Protein AF-A0A820KH87-F1 (afdb_monomer)

Radius of gyration: 26.32 Å; Cα contacts (8 Å, |Δi|>4): 202; chains: 1; bounding box: 51×31×98 Å

pLDDT: mean 81.0, std 11.89, range [36.41, 95.94]

Secondary structure (DSSP, 8-state):
--------------TT---HHHHHHHHGGG---GGGGGS--PPPPPPHHHHHTTS--PBPPPTT------GGG-SSPEEEEE--HHHHHH---TTEEEESSSTT-SEEE-SS---BHHHHHHHH--EES--TTTHHHHSHHHHHHHHHHTS--B-TTT--BS-TTS-----TTTSHHHHHHHHHHHHHTT---

Foldseek 3Di:
DDDPPPPPPDPLDDPPDPDPLLSCLVCVVVDVDCVLQPDALWDDQDDPVVVVPPDQAADDADPPQDDQDDLVPDPAAAEEEEPDVVCVVPVPDPSHDYDPDPPLHQEYEYPDDDRYVNCCRRPPSHHYPDDPPPCCCVPPVSVLSVLQVVFPTQDPLLSFTPSPPDTDDDDCVPSSSSVVNSVVVCVVSVNDD

Structure (mmCIF, N/CA/C/O backbone):
data_AF-A0A820KH87-F1
#
_entry.id   AF-A0A820KH87-F1
#
loop_
_atom_site.group_PDB
_atom_site.id
_atom_site.type_symbol
_atom_site.label_atom_id
_atom_site.label_alt_id
_atom_site.label_comp_id
_atom_site.label_asym_id
_atom_site.label_entity_id
_atom_site.label_seq_id
_atom_site.pdbx_PDB_ins_code
_atom_site.Cartn_x
_atom_site.Cartn_y
_atom_site.Cartn_z
_atom_site.occupancy
_atom_site.B_iso_or_equiv
_atom_site.auth_seq_id
_atom_site.auth_comp_id
_atom_site.auth_asym_id
_atom_site.auth_atom_id
_atom_site.pdbx_PDB_model_num
ATOM 1 N N . MET A 1 1 ? 5.118 -6.918 -64.931 1.00 37.19 1 MET A N 1
ATOM 2 C CA . MET A 1 1 ? 5.594 -7.278 -63.578 1.00 37.19 1 MET A CA 1
ATOM 3 C C . MET A 1 1 ? 5.283 -6.103 -62.668 1.00 37.19 1 MET A C 1
ATOM 5 O O . MET A 1 1 ? 5.987 -5.107 -62.734 1.00 37.19 1 MET A O 1
ATOM 9 N N . ASN A 1 2 ? 4.179 -6.165 -61.920 1.00 36.41 2 ASN A N 1
ATOM 10 C CA . ASN A 1 2 ? 3.780 -5.083 -61.018 1.00 36.41 2 ASN A CA 1
ATOM 11 C C . ASN A 1 2 ? 4.446 -5.303 -59.660 1.00 36.41 2 ASN A C 1
ATOM 13 O O . ASN A 1 2 ? 4.165 -6.294 -58.989 1.00 36.41 2 ASN A O 1
ATOM 17 N N . ALA A 1 3 ? 5.341 -4.392 -59.284 1.00 43.19 3 ALA A N 1
ATOM 18 C CA . ALA A 1 3 ? 5.931 -4.354 -57.957 1.00 43.19 3 ALA A CA 1
ATOM 19 C C . ALA A 1 3 ? 4.844 -3.973 -56.942 1.00 43.19 3 ALA A C 1
ATOM 21 O O . ALA A 1 3 ? 4.266 -2.887 -57.002 1.00 43.19 3 ALA A O 1
ATOM 22 N N . ILE A 1 4 ? 4.541 -4.889 -56.026 1.00 46.28 4 ILE A N 1
ATOM 23 C CA . ILE A 1 4 ? 3.649 -4.637 -54.897 1.00 46.28 4 ILE A CA 1
ATOM 24 C C . ILE A 1 4 ? 4.429 -3.762 -53.913 1.00 46.28 4 ILE A C 1
ATOM 26 O O . ILE A 1 4 ? 5.298 -4.244 -53.190 1.00 46.28 4 ILE A O 1
ATOM 30 N N . HIS A 1 5 ? 4.141 -2.461 -53.896 1.00 49.09 5 HIS A N 1
ATOM 31 C CA . HIS A 1 5 ? 4.595 -1.571 -52.832 1.00 49.09 5 HIS A CA 1
ATOM 32 C C . HIS A 1 5 ? 3.831 -1.907 -51.549 1.00 49.09 5 HIS A C 1
ATOM 34 O O . HIS A 1 5 ? 2.736 -1.399 -51.308 1.00 49.09 5 HIS A O 1
ATOM 40 N N . ILE A 1 6 ? 4.409 -2.767 -50.713 1.00 52.62 6 ILE A N 1
ATOM 41 C CA . ILE A 1 6 ? 3.954 -2.947 -49.335 1.00 52.62 6 ILE A CA 1
ATOM 42 C C . ILE A 1 6 ? 4.345 -1.672 -48.579 1.00 52.62 6 ILE A C 1
ATOM 44 O O . ILE A 1 6 ? 5.479 -1.522 -48.129 1.00 52.62 6 ILE A O 1
ATOM 48 N N . LYS A 1 7 ? 3.423 -0.710 -48.472 1.00 46.72 7 LYS A N 1
ATOM 49 C CA . LYS A 1 7 ? 3.548 0.367 -47.484 1.00 46.72 7 LYS A CA 1
ATOM 50 C C . LYS A 1 7 ? 3.361 -0.264 -46.107 1.00 46.72 7 LYS A C 1
ATOM 52 O O . LYS A 1 7 ? 2.238 -0.573 -45.720 1.00 46.72 7 LYS A O 1
ATOM 57 N N . LEU A 1 8 ? 4.459 -0.466 -45.386 1.00 54.06 8 LEU A N 1
ATOM 58 C CA . LEU A 1 8 ? 4.436 -0.758 -43.956 1.00 54.06 8 LEU A CA 1
ATOM 59 C C . LEU A 1 8 ? 3.848 0.469 -43.246 1.00 54.06 8 LEU A C 1
ATOM 61 O O . LEU A 1 8 ? 4.521 1.477 -43.053 1.00 54.06 8 LEU A O 1
ATOM 65 N N . VAL A 1 9 ? 2.553 0.417 -42.938 1.00 49.75 9 VAL A N 1
ATOM 66 C CA . VAL A 1 9 ? 1.890 1.413 -42.093 1.00 49.75 9 VAL A CA 1
ATOM 67 C C . VAL A 1 9 ? 2.111 0.978 -40.652 1.00 49.75 9 VAL A C 1
ATOM 69 O O . VAL A 1 9 ? 1.308 0.245 -40.083 1.00 49.75 9 VAL A O 1
ATOM 72 N N . THR A 1 10 ? 3.222 1.394 -40.055 1.00 57.38 10 THR A N 1
ATOM 73 C CA . THR A 1 10 ? 3.377 1.332 -38.602 1.00 57.38 10 THR A CA 1
ATOM 74 C C . THR A 1 10 ? 2.673 2.547 -38.011 1.00 57.38 10 THR A C 1
ATOM 76 O O . THR A 1 10 ? 3.084 3.691 -38.205 1.00 57.38 10 THR A O 1
ATOM 79 N N . VAL A 1 11 ? 1.554 2.311 -37.320 1.00 59.22 11 VAL A N 1
ATOM 80 C CA . VAL A 1 11 ? 0.858 3.350 -36.554 1.00 59.22 11 VAL A CA 1
ATOM 81 C C . VAL A 1 11 ? 1.723 3.671 -35.339 1.00 59.22 11 VAL A C 1
ATOM 83 O O . VAL A 1 11 ? 1.579 3.087 -34.272 1.00 59.22 11 VAL A O 1
ATOM 86 N N . ASN A 1 12 ? 2.666 4.589 -35.529 1.00 68.31 12 ASN A N 1
ATOM 87 C CA . ASN A 1 12 ? 3.569 5.063 -34.491 1.00 68.31 12 ASN A CA 1
ATOM 88 C C . ASN A 1 12 ? 2.876 6.149 -33.644 1.00 68.31 12 ASN A C 1
ATOM 90 O O . ASN A 1 12 ? 3.275 7.314 -33.633 1.00 68.31 12 ASN A O 1
ATOM 94 N N . TYR A 1 13 ? 1.748 5.787 -33.026 1.00 72.62 13 TYR A N 1
ATOM 95 C CA . TYR A 1 13 ? 0.910 6.704 -32.258 1.00 72.62 13 TYR A CA 1
ATOM 96 C C . TYR A 1 13 ? 0.963 6.372 -30.770 1.00 72.62 13 TYR A C 1
ATOM 98 O O . TYR A 1 13 ? 0.585 5.283 -30.346 1.00 72.62 13 TYR A O 1
ATOM 106 N N . VAL A 1 14 ? 1.363 7.357 -29.970 1.00 78.31 14 VAL A N 1
ATOM 107 C CA . VAL A 1 14 ? 1.314 7.300 -28.508 1.00 78.31 14 VAL A CA 1
ATOM 108 C C . VAL A 1 14 ? 0.421 8.432 -28.031 1.00 78.31 14 VAL A C 1
ATOM 110 O O . VAL A 1 14 ? 0.696 9.607 -28.276 1.00 78.31 14 VAL A O 1
ATOM 113 N N . CYS A 1 15 ? -0.669 8.097 -27.345 1.00 73.31 15 CYS A N 1
ATOM 114 C CA . CYS A 1 15 ? -1.584 9.110 -26.845 1.00 73.31 15 CYS A CA 1
ATOM 115 C C . CYS A 1 15 ? -0.969 9.885 -25.662 1.00 73.31 15 CYS A C 1
ATOM 117 O O . CYS A 1 15 ? -0.310 9.317 -24.787 1.00 73.31 15 CYS A O 1
ATOM 119 N N . ARG A 1 16 ? -1.220 11.203 -25.629 1.00 72.44 16 ARG A N 1
ATOM 120 C CA . ARG A 1 16 ? -1.032 12.082 -24.455 1.00 72.44 16 ARG A CA 1
ATOM 121 C C . ARG A 1 16 ? 0.351 12.007 -23.782 1.00 72.44 16 ARG A C 1
ATOM 123 O O . ARG A 1 16 ? 0.441 12.111 -22.566 1.00 72.44 16 ARG A O 1
ATOM 130 N N . THR A 1 17 ? 1.421 11.826 -24.554 1.00 78.94 17 THR A N 1
ATOM 131 C CA . THR A 1 17 ? 2.799 11.800 -24.034 1.00 78.94 17 THR A CA 1
ATOM 132 C C . THR A 1 17 ? 3.594 12.927 -24.690 1.00 78.94 17 THR A C 1
ATOM 134 O O . THR A 1 17 ? 3.703 12.951 -25.912 1.00 78.94 17 THR A O 1
ATOM 137 N N . GLN A 1 18 ? 4.076 13.882 -23.889 1.00 77.81 18 GLN A N 1
ATOM 138 C CA . GLN A 1 18 ? 4.899 15.005 -24.366 1.00 77.81 18 GLN A CA 1
ATOM 139 C C . GLN A 1 18 ? 6.395 14.689 -2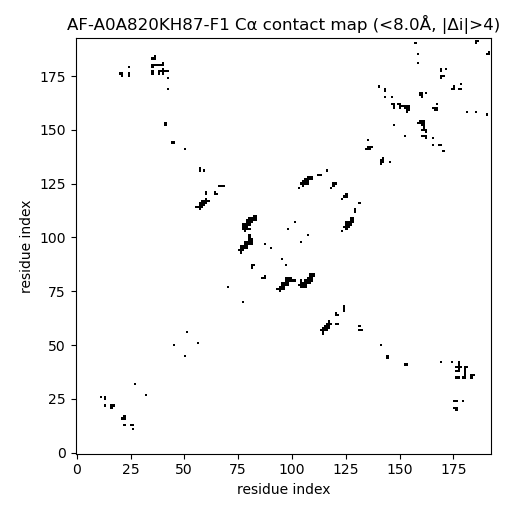4.304 1.00 77.81 18 GLN A C 1
ATOM 141 O O . GLN A 1 18 ? 7.146 15.146 -25.157 1.00 77.81 18 GLN A O 1
ATOM 146 N N . ASP A 1 19 ? 6.808 13.897 -23.313 1.00 85.44 19 ASP A N 1
ATOM 147 C CA . ASP A 1 19 ? 8.191 13.465 -23.150 1.00 85.44 19 ASP A CA 1
ATOM 148 C C . ASP A 1 19 ? 8.568 12.460 -24.246 1.00 85.44 19 ASP A C 1
ATOM 150 O O . ASP A 1 19 ? 7.935 11.408 -24.404 1.00 85.44 19 ASP A O 1
ATOM 154 N N . GLU A 1 20 ? 9.591 12.805 -25.021 1.00 85.31 20 GLU A N 1
ATOM 155 C CA . GLU A 1 20 ? 10.069 11.991 -26.127 1.00 85.31 20 GLU A CA 1
ATOM 156 C C . GLU A 1 20 ? 10.663 10.665 -25.652 1.00 85.31 20 GLU A C 1
ATOM 158 O O . GLU A 1 20 ? 10.408 9.640 -26.285 1.00 85.31 20 GLU A O 1
ATOM 163 N N . LEU A 1 21 ? 11.359 10.648 -24.511 1.00 86.56 21 LEU A N 1
ATOM 164 C CA . LEU A 1 21 ? 11.952 9.428 -23.978 1.00 86.56 21 LEU A CA 1
ATOM 165 C C . LEU A 1 21 ? 10.857 8.432 -23.596 1.00 86.56 21 LEU A C 1
ATOM 167 O O . LEU A 1 21 ? 10.873 7.290 -24.042 1.00 86.56 21 LEU A O 1
ATOM 171 N N . ILE A 1 22 ? 9.842 8.884 -22.855 1.00 86.38 22 ILE A N 1
ATOM 172 C CA . ILE A 1 22 ? 8.693 8.048 -22.469 1.00 86.38 22 ILE A CA 1
ATOM 173 C C . ILE A 1 22 ? 7.916 7.581 -23.705 1.00 86.38 22 ILE A C 1
ATOM 175 O O . ILE A 1 22 ? 7.410 6.455 -23.742 1.00 86.38 22 ILE A O 1
ATOM 179 N N . ARG A 1 23 ? 7.799 8.435 -24.729 1.00 86.81 23 ARG A N 1
ATOM 180 C CA . ARG A 1 23 ? 7.169 8.068 -26.000 1.00 86.81 23 ARG A CA 1
ATOM 181 C C . ARG A 1 23 ? 7.934 6.924 -26.662 1.00 86.81 23 ARG A C 1
ATOM 183 O O . ARG A 1 23 ? 7.302 5.925 -26.998 1.00 86.81 23 ARG A O 1
ATOM 190 N N . CYS A 1 24 ? 9.253 7.049 -26.809 1.00 86.94 24 CYS A N 1
ATOM 191 C CA . CYS A 1 24 ? 10.113 6.001 -27.359 1.00 86.94 24 CYS A CA 1
ATOM 192 C C . CYS A 1 24 ? 10.021 4.717 -26.527 1.00 86.94 24 CYS A C 1
ATOM 194 O O . CYS A 1 24 ? 9.819 3.645 -27.088 1.00 86.94 24 CYS A O 1
ATOM 196 N N . SER A 1 25 ? 10.028 4.824 -25.195 1.00 87.94 25 SER A N 1
ATOM 197 C CA . SER A 1 25 ? 9.888 3.676 -24.295 1.00 87.94 25 SER A CA 1
ATOM 198 C C . SER A 1 25 ? 8.609 2.877 -24.544 1.00 87.94 25 SER A C 1
ATOM 200 O O . SER A 1 25 ? 8.627 1.651 -24.586 1.00 87.94 25 SER A O 1
ATOM 202 N N . LYS A 1 26 ? 7.476 3.553 -24.763 1.00 87.19 26 LYS A N 1
ATOM 203 C CA . LYS A 1 26 ? 6.191 2.890 -25.059 1.00 87.19 26 LYS A CA 1
ATOM 204 C C . LYS A 1 26 ? 6.162 2.203 -26.425 1.00 87.19 26 LYS A C 1
ATOM 206 O O . LYS A 1 26 ? 5.297 1.365 -26.667 1.00 87.19 26 LYS A O 1
ATOM 211 N N . LEU A 1 27 ? 7.068 2.581 -27.319 1.00 87.62 27 LEU A N 1
ATOM 212 C CA . LEU A 1 27 ? 7.153 2.080 -28.686 1.00 87.62 27 LEU A CA 1
ATOM 213 C C . LEU A 1 27 ? 8.256 1.042 -28.871 1.00 87.62 27 LEU A C 1
ATOM 215 O O . LEU A 1 27 ? 8.363 0.504 -29.968 1.00 87.62 27 LEU A O 1
ATOM 219 N N . VAL A 1 28 ? 9.017 0.719 -27.819 1.00 85.75 28 VAL A N 1
ATOM 220 C CA . VAL A 1 28 ? 10.193 -0.160 -27.896 1.00 85.75 28 VAL A CA 1
ATOM 221 C C . VAL A 1 28 ? 9.893 -1.516 -28.545 1.00 85.75 28 VAL A C 1
ATOM 223 O O . VAL A 1 28 ? 10.704 -2.038 -29.295 1.00 85.75 28 VAL A O 1
ATOM 226 N N . SER A 1 29 ? 8.687 -2.067 -28.370 1.00 79.38 29 SER A N 1
ATOM 227 C CA . SER A 1 29 ? 8.296 -3.336 -29.008 1.00 79.38 29 SER A CA 1
ATOM 228 C C . SER A 1 29 ? 8.198 -3.264 -30.538 1.00 79.38 29 SER A C 1
ATOM 230 O O . SER A 1 29 ? 8.158 -4.295 -31.202 1.00 79.38 29 SER A O 1
ATOM 232 N N . TRP A 1 30 ? 8.123 -2.057 -31.099 1.00 79.31 30 TRP A N 1
ATOM 233 C CA . TRP A 1 30 ? 7.954 -1.787 -32.528 1.00 79.31 30 TRP A CA 1
ATOM 234 C C . TRP A 1 30 ? 9.194 -1.154 -33.164 1.00 79.31 30 TRP A C 1
ATOM 236 O O . TRP A 1 30 ? 9.230 -0.982 -34.383 1.00 79.31 30 TRP A O 1
ATOM 246 N N . THR A 1 31 ? 10.194 -0.790 -32.360 1.00 72.12 31 THR A N 1
ATOM 247 C CA . THR A 1 31 ? 11.412 -0.111 -32.805 1.00 72.12 31 THR A CA 1
ATOM 248 C C . THR A 1 31 ? 12.626 -0.758 -32.158 1.00 72.12 31 THR A C 1
ATOM 250 O O . THR A 1 31 ? 12.728 -0.791 -30.937 1.00 72.12 31 THR A O 1
ATOM 253 N N . VAL A 1 32 ? 13.566 -1.235 -32.972 1.00 65.44 32 VAL A N 1
ATOM 254 C CA . VAL A 1 32 ? 14.877 -1.670 -32.481 1.00 65.44 32 VAL A CA 1
ATOM 255 C C . VAL A 1 32 ? 15.680 -0.398 -32.228 1.00 65.44 32 VAL A C 1
ATOM 257 O O . VAL A 1 32 ? 16.147 0.221 -33.183 1.00 65.44 32 VAL A O 1
ATOM 260 N N . ASP A 1 33 ? 15.721 0.055 -30.978 1.00 66.94 33 ASP A N 1
ATOM 261 C CA . ASP A 1 33 ? 16.390 1.300 -30.606 1.00 66.94 33 ASP A CA 1
ATOM 262 C C . ASP A 1 33 ? 17.431 1.041 -29.511 1.00 66.94 33 ASP A C 1
ATOM 264 O O . ASP A 1 33 ? 17.090 0.666 -28.385 1.00 66.94 33 ASP A O 1
ATOM 268 N N . ASP A 1 34 ? 18.702 1.268 -29.850 1.00 76.94 34 ASP A N 1
ATOM 269 C CA . ASP A 1 34 ? 19.847 1.178 -28.933 1.00 76.94 34 ASP A CA 1
ATOM 270 C C . ASP A 1 34 ? 19.849 2.335 -27.911 1.00 76.94 34 ASP A C 1
ATOM 272 O O . ASP A 1 34 ? 20.680 2.376 -27.002 1.00 76.94 34 ASP A O 1
ATOM 276 N N . LEU A 1 35 ? 18.905 3.282 -28.025 1.00 80.44 35 LEU A N 1
ATOM 277 C CA . LEU A 1 35 ? 18.723 4.416 -27.114 1.00 80.44 35 LEU A CA 1
ATOM 278 C C . LEU A 1 35 ? 18.776 4.014 -25.632 1.00 80.44 35 LEU A C 1
ATOM 280 O O . LEU A 1 35 ? 19.352 4.734 -24.814 1.00 80.44 35 LEU A O 1
ATOM 284 N N . PHE A 1 36 ? 18.195 2.864 -25.284 1.00 83.94 36 PHE A N 1
ATOM 285 C CA . PHE A 1 36 ? 18.062 2.412 -23.897 1.00 83.94 36 PHE A CA 1
ATOM 286 C C . PHE A 1 36 ? 19.343 1.814 -23.313 1.00 83.94 36 PHE A C 1
ATOM 288 O O . PHE A 1 36 ? 19.455 1.721 -22.094 1.00 83.94 36 PHE A O 1
ATOM 295 N N . ASP A 1 37 ? 20.334 1.475 -24.139 1.00 82.19 37 ASP A N 1
ATOM 296 C CA . ASP A 1 37 ? 21.582 0.858 -23.677 1.00 82.19 37 ASP A CA 1
ATOM 297 C C . ASP A 1 37 ? 22.432 1.799 -22.819 1.00 82.19 37 ASP A C 1
ATOM 299 O O . ASP A 1 37 ? 23.182 1.355 -21.955 1.00 82.19 37 ASP A O 1
ATOM 303 N N . ASN A 1 38 ? 22.302 3.110 -23.033 1.00 82.19 38 ASN A N 1
ATOM 304 C CA . ASN A 1 38 ? 23.070 4.124 -22.308 1.00 82.19 38 ASN A CA 1
ATOM 305 C C . ASN A 1 38 ? 22.312 4.716 -21.110 1.00 82.19 38 ASN A C 1
ATOM 307 O O . ASN A 1 38 ? 22.849 5.567 -20.398 1.00 82.19 38 ASN A O 1
ATOM 311 N N . ILE A 1 39 ? 21.062 4.304 -20.885 1.00 84.88 39 ILE A N 1
ATOM 312 C CA . ILE A 1 39 ? 20.241 4.822 -19.790 1.00 84.88 39 ILE A CA 1
ATOM 313 C C . ILE A 1 39 ? 20.605 4.092 -18.504 1.00 84.88 39 ILE A C 1
ATOM 315 O O . ILE A 1 39 ? 20.615 2.862 -18.447 1.00 84.88 39 ILE A O 1
ATOM 319 N N . VAL A 1 40 ? 20.862 4.856 -17.446 1.00 84.94 40 VAL A N 1
ATOM 320 C CA . VAL A 1 40 ? 21.106 4.309 -16.112 1.00 84.94 40 VAL A CA 1
ATOM 321 C C . VAL A 1 40 ? 19.817 3.664 -15.601 1.00 84.94 40 VAL A C 1
ATOM 323 O O . VAL A 1 40 ? 18.842 4.352 -15.337 1.00 84.94 40 VAL A O 1
ATOM 326 N N . TYR A 1 41 ? 19.820 2.343 -15.426 1.00 84.12 41 TYR A N 1
ATOM 327 C CA . TYR A 1 41 ? 18.674 1.589 -14.899 1.00 84.12 41 TYR A CA 1
ATOM 328 C C . TYR A 1 41 ? 18.581 1.592 -13.362 1.00 84.12 41 TYR A C 1
ATOM 330 O O . TYR A 1 41 ? 17.769 0.876 -12.770 1.00 84.12 41 TYR A O 1
ATOM 338 N N . GLN A 1 42 ? 19.442 2.361 -12.690 1.00 82.44 42 GLN A N 1
ATOM 339 C CA . GLN A 1 42 ? 19.403 2.497 -11.241 1.00 82.44 42 GLN A CA 1
ATOM 340 C C . GLN A 1 42 ? 18.173 3.303 -10.828 1.00 82.44 42 GLN A C 1
ATOM 342 O O . GLN A 1 42 ? 17.931 4.407 -11.304 1.00 82.44 42 GLN A O 1
ATOM 347 N N . GLN A 1 43 ? 17.419 2.745 -9.893 1.00 80.81 43 GLN A N 1
ATOM 348 C CA . GLN A 1 43 ? 16.181 3.335 -9.413 1.00 80.81 43 GLN A CA 1
ATOM 349 C C . GLN A 1 43 ? 16.491 4.488 -8.456 1.00 80.81 43 GLN A C 1
ATOM 351 O O . GLN A 1 43 ? 17.170 4.294 -7.446 1.00 80.81 43 GLN A O 1
ATOM 356 N N . ALA A 1 44 ? 16.009 5.685 -8.787 1.00 77.69 44 ALA A N 1
ATOM 357 C CA . ALA A 1 44 ? 16.202 6.881 -7.977 1.00 77.69 44 ALA A CA 1
ATOM 358 C C . ALA A 1 44 ? 15.166 6.981 -6.845 1.00 77.69 44 ALA A C 1
ATOM 360 O O . ALA A 1 44 ? 14.052 6.459 -6.937 1.00 77.69 44 ALA A O 1
ATOM 361 N N . GLU A 1 45 ? 15.520 7.687 -5.768 1.00 81.38 45 GLU A N 1
ATOM 362 C CA . GLU A 1 45 ? 14.561 7.988 -4.707 1.00 81.38 45 GLU A CA 1
ATOM 363 C C . GLU A 1 45 ? 13.497 8.979 -5.201 1.00 81.38 45 GLU A C 1
ATOM 365 O O . GLU A 1 45 ? 13.801 10.015 -5.795 1.00 81.38 45 GLU A O 1
ATOM 370 N N . SER A 1 46 ? 12.229 8.651 -4.954 1.00 82.81 46 SER A N 1
ATOM 371 C CA . SER A 1 46 ? 11.097 9.488 -5.347 1.00 82.81 46 SER A CA 1
ATOM 372 C C . SER A 1 46 ? 11.001 10.754 -4.485 1.00 82.81 46 SER A C 1
ATOM 374 O O . SER A 1 46 ? 11.343 10.756 -3.303 1.00 82.81 46 SER A O 1
ATOM 376 N N . SER A 1 47 ? 10.485 11.842 -5.063 1.00 84.81 47 SER A N 1
ATOM 377 C CA . SER A 1 47 ? 10.309 13.116 -4.354 1.00 84.81 47 SER A CA 1
ATOM 378 C C . SER A 1 47 ? 9.229 13.040 -3.266 1.00 84.81 47 SER A C 1
ATOM 380 O O . SER A 1 47 ? 8.328 12.208 -3.320 1.00 84.81 47 SER A O 1
ATOM 382 N N . GLN A 1 48 ? 9.232 13.966 -2.302 1.00 83.00 48 GLN A N 1
ATOM 383 C CA . GLN A 1 48 ? 8.166 14.045 -1.286 1.00 83.00 48 GLN A CA 1
ATOM 384 C C . GLN A 1 48 ? 6.766 14.217 -1.901 1.00 83.00 48 GLN A C 1
ATOM 386 O O . GLN A 1 48 ? 5.788 13.657 -1.409 1.00 83.00 48 GLN A O 1
ATOM 391 N N . GLN A 1 49 ? 6.667 14.945 -3.017 1.00 83.81 49 GLN A N 1
ATOM 392 C CA . GLN A 1 49 ? 5.407 15.117 -3.744 1.00 83.81 49 GLN A CA 1
ATOM 393 C C . GLN A 1 49 ? 4.862 13.787 -4.263 1.00 83.81 49 GLN A C 1
ATOM 395 O O . GLN A 1 49 ? 3.648 13.589 -4.238 1.00 83.81 49 GLN A O 1
ATOM 400 N N . TYR A 1 50 ? 5.735 12.862 -4.670 1.00 84.50 50 TYR A N 1
ATOM 401 C CA . TYR A 1 50 ? 5.327 11.526 -5.089 1.00 84.50 50 TYR A CA 1
ATOM 402 C C . TYR A 1 50 ? 4.534 10.818 -3.993 1.00 84.50 50 TYR A C 1
ATOM 404 O O . TYR A 1 50 ? 3.493 10.241 -4.288 1.00 84.50 50 TYR A O 1
ATOM 412 N N . PHE A 1 51 ? 4.979 10.904 -2.734 1.00 81.50 51 PHE A N 1
ATOM 413 C CA . PHE A 1 51 ? 4.314 10.269 -1.591 1.00 81.50 51 PHE A CA 1
ATOM 414 C C . PHE A 1 51 ? 2.971 10.927 -1.247 1.00 81.50 51 PHE A C 1
ATOM 416 O O . PHE A 1 51 ? 2.033 10.234 -0.859 1.00 81.50 51 PHE A O 1
ATOM 423 N N . ASN A 1 52 ? 2.835 12.232 -1.482 1.00 79.81 52 ASN A N 1
ATOM 424 C CA . ASN A 1 52 ? 1.619 12.983 -1.157 1.00 79.81 52 ASN A CA 1
ATOM 425 C C . ASN A 1 52 ? 0.561 12.949 -2.274 1.00 79.81 52 ASN A C 1
ATOM 427 O O . ASN A 1 52 ? -0.627 13.143 -2.020 1.00 79.81 52 ASN A O 1
ATOM 431 N N . THR A 1 53 ? 0.967 12.716 -3.522 1.00 79.25 53 THR A N 1
ATOM 432 C CA . THR A 1 53 ? 0.058 12.797 -4.672 1.00 79.25 53 THR A CA 1
ATOM 433 C C . THR A 1 53 ? -0.851 11.572 -4.738 1.00 79.25 53 THR A C 1
ATOM 435 O O . THR A 1 53 ? -0.382 10.437 -4.763 1.00 79.25 53 THR A O 1
ATOM 438 N N . GLY A 1 54 ? -2.166 11.802 -4.792 1.00 72.56 54 GLY A N 1
ATOM 439 C CA . GLY A 1 54 ? -3.163 10.736 -4.928 1.00 72.56 54 GLY A CA 1
ATOM 440 C C . GLY A 1 54 ? -3.413 9.923 -3.655 1.00 72.56 54 GLY A C 1
ATOM 441 O O . GLY A 1 54 ? -4.052 8.876 -3.734 1.00 72.56 54 GLY A O 1
ATOM 442 N N . ARG A 1 55 ? -2.929 10.383 -2.492 1.00 79.31 55 ARG A N 1
ATOM 443 C CA . ARG A 1 55 ? -3.111 9.704 -1.200 1.00 79.31 55 ARG A CA 1
ATOM 444 C C . ARG A 1 55 ? -3.823 10.609 -0.202 1.00 79.31 55 ARG A C 1
ATOM 446 O O . ARG A 1 55 ? -3.726 11.833 -0.277 1.00 79.31 55 ARG A O 1
ATOM 453 N N . ALA A 1 56 ? -4.572 9.997 0.712 1.00 73.31 56 ALA A N 1
ATOM 454 C CA . ALA A 1 56 ? -5.194 10.727 1.806 1.00 73.31 56 ALA A CA 1
ATOM 455 C C . ALA A 1 56 ? -4.102 11.231 2.758 1.00 73.31 56 ALA A C 1
ATOM 457 O O . ALA A 1 56 ? -3.215 10.475 3.146 1.00 73.31 56 ALA A O 1
ATOM 458 N N . SER A 1 57 ? -4.156 12.517 3.106 1.00 78.38 57 SER A N 1
ATOM 459 C CA . SER A 1 57 ? -3.282 13.068 4.138 1.00 78.38 57 SER A CA 1
ATOM 460 C C . SER A 1 57 ? -3.814 12.638 5.496 1.00 78.38 57 SER A C 1
ATOM 462 O O . SER A 1 57 ? -4.902 13.057 5.896 1.00 78.38 57 SER A O 1
ATOM 464 N N . GLU A 1 58 ? -3.035 11.829 6.200 1.00 83.69 58 GLU A N 1
ATOM 465 C CA . GLU A 1 58 ? -3.330 11.437 7.572 1.00 83.69 58 GLU A CA 1
ATOM 466 C C . GLU A 1 58 ? -2.822 12.502 8.551 1.00 83.69 58 GLU A C 1
ATOM 468 O O . GLU A 1 58 ? -1.747 13.081 8.365 1.00 83.69 58 GLU A O 1
ATOM 473 N N . LYS A 1 59 ? -3.605 12.778 9.594 1.00 85.56 59 LYS A N 1
ATOM 474 C CA . LYS A 1 59 ? -3.212 13.639 10.712 1.00 85.56 59 LYS A CA 1
ATOM 475 C C . LYS A 1 59 ? -2.879 12.772 11.913 1.00 85.56 59 LYS A C 1
ATOM 477 O O . LYS A 1 59 ? -3.726 12.006 12.371 1.00 85.56 59 LYS A O 1
ATOM 482 N N . LEU A 1 60 ? -1.656 12.909 12.413 1.00 85.12 60 LEU A N 1
ATOM 483 C CA . LEU A 1 60 ? -1.187 12.185 13.588 1.00 85.12 60 LEU A CA 1
ATOM 484 C C . LEU A 1 60 ? -1.475 12.971 14.874 1.00 85.12 60 LEU A C 1
ATOM 486 O O . LEU A 1 60 ? -1.412 14.204 14.860 1.00 85.12 60 LEU A O 1
ATOM 490 N N . PRO A 1 61 ? -1.755 12.285 15.992 1.00 82.00 61 PRO A N 1
ATOM 491 C CA . PRO A 1 61 ? -1.831 12.932 17.295 1.00 82.00 61 PRO A CA 1
ATOM 492 C C . PRO A 1 61 ? -0.469 13.473 17.743 1.00 82.00 61 PRO A C 1
ATOM 494 O O . PRO A 1 61 ? 0.586 12.979 17.331 1.00 82.00 61 PRO A O 1
ATOM 497 N N . SER A 1 62 ? -0.490 14.496 18.601 1.00 78.19 62 SER A N 1
ATOM 498 C CA . SER A 1 62 ? 0.735 15.020 19.209 1.00 78.19 62 SER A CA 1
ATOM 499 C C . SER A 1 62 ? 1.366 13.981 20.149 1.00 78.19 62 SER A C 1
ATOM 501 O O . SER A 1 62 ? 0.671 13.176 20.769 1.00 78.19 62 SER A O 1
ATOM 503 N N . SER A 1 63 ? 2.700 13.975 20.260 1.00 67.88 63 SER A N 1
ATOM 504 C CA . SER A 1 63 ? 3.415 12.927 21.006 1.00 67.88 63 SER A CA 1
ATOM 505 C C . SER A 1 63 ? 3.173 12.952 22.524 1.00 67.88 63 SER A C 1
ATOM 507 O O . SER A 1 63 ? 3.602 12.038 23.226 1.00 67.88 63 SER A O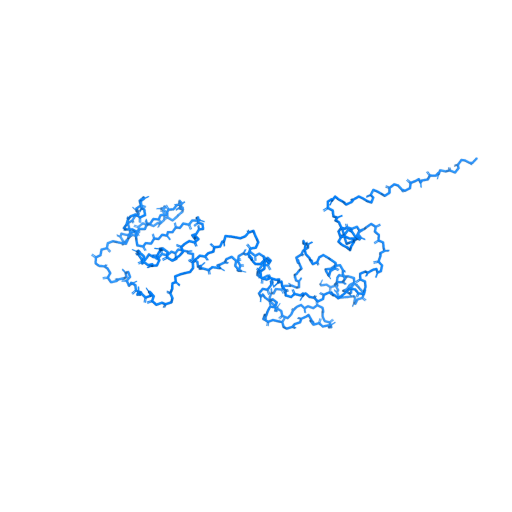 1
ATOM 509 N N . GLU A 1 64 ? 2.521 13.994 23.034 1.00 65.50 64 GLU A N 1
ATOM 510 C CA . GLU A 1 64 ? 2.347 14.259 24.463 1.00 65.50 64 GLU A CA 1
ATOM 511 C C . GLU A 1 64 ? 1.021 13.706 25.018 1.00 65.50 64 GLU A C 1
ATOM 513 O O . GLU A 1 64 ? 0.837 13.661 26.231 1.00 65.50 64 GLU A O 1
ATOM 518 N N . THR A 1 65 ? 0.103 13.242 24.160 1.00 61.66 65 THR A N 1
ATOM 519 C CA . THR A 1 65 ? -1.280 12.898 24.555 1.00 61.66 65 THR A CA 1
ATOM 520 C C . THR A 1 65 ? -1.518 11.405 24.831 1.00 61.66 65 THR A C 1
ATOM 522 O O . THR A 1 65 ? -2.647 10.980 25.072 1.00 61.66 65 THR A O 1
ATOM 525 N N . TYR A 1 66 ? -0.479 10.568 24.832 1.00 63.19 66 TYR A N 1
ATOM 526 C CA . TYR A 1 66 ? -0.655 9.123 24.996 1.00 63.19 66 TYR A CA 1
ATOM 527 C C . TYR A 1 66 ? -0.890 8.716 26.461 1.00 63.19 66 TYR A C 1
ATOM 529 O O . TYR A 1 66 ? 0.047 8.364 27.176 1.00 63.19 66 TYR A O 1
ATOM 537 N N . SER A 1 67 ? -2.149 8.668 26.905 1.00 65.94 67 SER A N 1
ATOM 538 C CA . SER A 1 67 ? -2.531 7.818 28.042 1.00 65.94 67 SER A CA 1
ATOM 539 C C . SER A 1 67 ? -3.140 6.520 27.518 1.00 65.94 67 SER A C 1
ATOM 541 O O . SER A 1 67 ? -4.255 6.519 27.000 1.00 65.94 67 SER A O 1
ATOM 543 N N . MET A 1 68 ? -2.412 5.407 27.630 1.00 66.81 68 MET A N 1
ATOM 544 C CA . MET A 1 68 ? -2.950 4.103 27.235 1.00 66.81 68 MET A CA 1
ATOM 545 C C . MET A 1 68 ? -4.027 3.647 28.223 1.00 66.81 68 MET A C 1
ATOM 547 O O . MET A 1 68 ? -3.739 3.383 29.391 1.00 66.81 68 MET A O 1
ATOM 551 N N . VAL A 1 69 ? -5.264 3.532 27.739 1.00 76.00 69 VAL A N 1
ATOM 552 C CA . VAL A 1 69 ? -6.372 2.934 28.489 1.00 76.00 69 VAL A CA 1
ATOM 553 C C . VAL A 1 69 ? -6.272 1.417 28.386 1.00 76.00 69 VAL A C 1
ATOM 555 O O . VAL A 1 69 ? -6.241 0.854 27.297 1.00 76.00 69 VAL A O 1
ATOM 558 N N . ASP A 1 70 ? -6.245 0.736 29.527 1.00 79.81 70 ASP A N 1
ATOM 559 C CA . ASP A 1 70 ? -6.288 -0.723 29.576 1.00 79.81 70 ASP A CA 1
ATOM 560 C C . ASP A 1 70 ? -7.745 -1.204 29.601 1.00 79.81 70 ASP A C 1
ATOM 562 O O . ASP A 1 70 ? -8.380 -1.249 30.659 1.00 79.81 70 ASP A O 1
ATOM 566 N N . LEU A 1 71 ? -8.277 -1.572 28.429 1.00 79.69 71 LEU A N 1
ATOM 567 C CA . LEU A 1 71 ? -9.655 -2.060 28.300 1.00 79.69 71 LEU A CA 1
ATOM 568 C C . LEU A 1 71 ? -9.924 -3.328 29.124 1.00 79.69 71 LEU A C 1
ATOM 570 O O . LEU A 1 71 ? -11.069 -3.594 29.477 1.00 79.69 71 LEU A O 1
ATOM 574 N N . THR A 1 72 ? -8.893 -4.109 29.468 1.00 77.00 72 THR A N 1
ATOM 575 C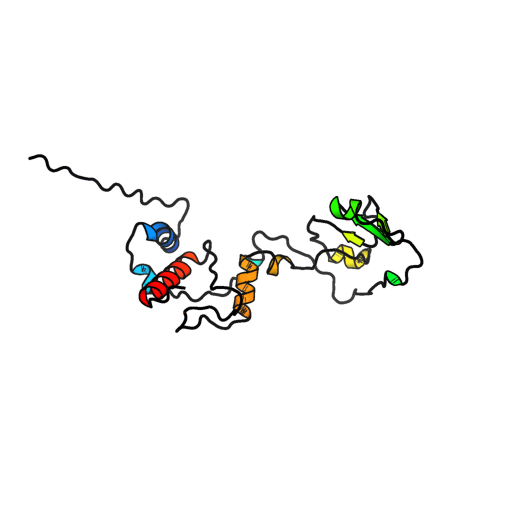 CA . THR A 1 72 ? -9.067 -5.367 30.215 1.00 77.00 72 THR A CA 1
ATOM 576 C C . THR A 1 72 ? -9.429 -5.147 31.682 1.00 77.00 72 THR A C 1
ATOM 578 O O . THR A 1 72 ? -9.965 -6.046 32.327 1.00 77.00 72 THR A O 1
ATOM 581 N N . LYS A 1 73 ? -9.171 -3.943 32.206 1.00 80.31 73 LYS A N 1
ATOM 582 C CA . LYS A 1 73 ? -9.492 -3.545 33.584 1.00 80.31 73 LYS A CA 1
ATOM 583 C C . LYS A 1 73 ? -10.863 -2.891 33.716 1.00 80.31 73 LYS A C 1
ATOM 585 O O . LYS A 1 73 ? -11.249 -2.496 34.816 1.00 80.31 73 LYS A O 1
ATOM 590 N N . LEU A 1 74 ? -11.597 -2.745 32.615 1.00 78.12 74 LEU A N 1
ATOM 591 C CA . LEU A 1 74 ? -12.936 -2.181 32.646 1.00 78.12 74 LEU A CA 1
ATOM 592 C C . LEU A 1 74 ? -13.911 -3.204 33.239 1.00 78.12 74 LEU A C 1
ATOM 594 O O . LEU A 1 74 ? -14.119 -4.282 32.692 1.00 78.12 74 LEU A O 1
ATOM 598 N N . ASN A 1 75 ? -14.579 -2.835 34.333 1.00 81.06 75 ASN A N 1
ATOM 599 C CA . ASN A 1 75 ? -15.670 -3.618 34.929 1.00 81.06 75 ASN A CA 1
ATOM 600 C C . ASN A 1 75 ? -16.995 -3.462 34.148 1.00 81.06 75 ASN A C 1
ATOM 602 O O . ASN A 1 75 ? -18.072 -3.437 34.742 1.00 81.06 75 ASN A O 1
ATOM 606 N N . ARG A 1 76 ? -16.927 -3.297 32.822 1.00 87.38 76 ARG A N 1
ATOM 607 C CA . ARG A 1 76 ? -18.082 -3.128 31.929 1.00 87.38 76 ARG A CA 1
ATOM 608 C C . ARG A 1 76 ? -17.849 -3.826 30.592 1.00 87.38 76 ARG A C 1
ATOM 610 O O . ARG A 1 76 ? -16.725 -4.204 30.276 1.00 87.38 76 ARG A O 1
ATOM 617 N N . THR A 1 77 ? -18.915 -3.977 29.811 1.00 90.62 77 THR A N 1
ATOM 618 C CA . THR A 1 77 ? -18.821 -4.423 28.418 1.00 90.62 77 THR A CA 1
ATOM 619 C C . THR A 1 77 ? -18.047 -3.409 27.576 1.00 90.62 77 THR A C 1
ATOM 6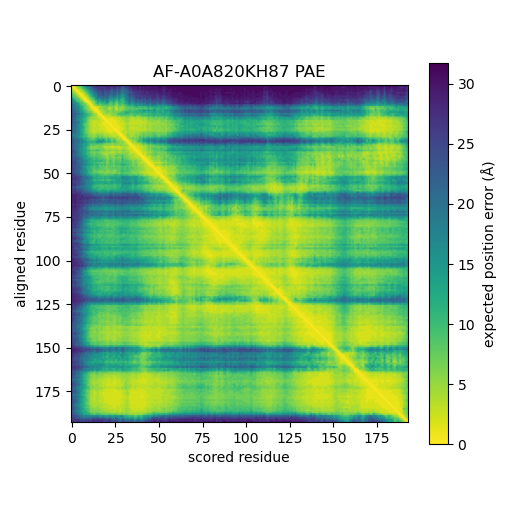21 O O . THR A 1 77 ? -18.107 -2.197 27.812 1.00 90.62 77 THR A O 1
ATOM 624 N N . ILE A 1 78 ? -17.292 -3.930 26.611 1.00 91.75 78 ILE A N 1
ATOM 625 C CA . ILE A 1 78 ? -16.516 -3.146 25.653 1.00 91.75 78 ILE A CA 1
ATOM 626 C C . ILE A 1 78 ? -17.414 -2.852 24.455 1.00 91.75 78 ILE A C 1
ATOM 628 O O . ILE A 1 78 ? -17.883 -3.775 23.783 1.00 91.75 78 ILE A O 1
ATOM 632 N N . ASN A 1 79 ? -17.643 -1.574 24.184 1.00 92.38 79 ASN A N 1
ATOM 633 C CA . ASN A 1 79 ? -18.474 -1.128 23.078 1.00 92.38 79 ASN A CA 1
ATOM 634 C C . ASN A 1 79 ? -17.675 -1.174 21.775 1.00 92.38 79 ASN A C 1
ATOM 636 O O . ASN A 1 79 ? -16.614 -0.556 21.664 1.00 92.38 79 ASN A O 1
ATOM 640 N N . VAL A 1 80 ? -18.197 -1.885 20.777 1.00 94.12 80 VAL A N 1
ATOM 641 C CA . VAL A 1 80 ? -17.548 -2.081 19.479 1.00 94.12 80 VAL A CA 1
ATOM 642 C C . VAL A 1 80 ? -18.449 -1.577 18.362 1.00 94.12 80 VAL A C 1
ATOM 644 O O . VAL A 1 80 ? -19.560 -2.070 18.174 1.00 94.12 80 VAL A O 1
ATOM 647 N N . PHE A 1 81 ? -17.956 -0.619 17.585 1.00 94.19 81 PHE A N 1
ATOM 648 C CA . PHE A 1 81 ? -18.593 -0.185 16.346 1.00 94.19 81 PHE A CA 1
ATOM 649 C C . PHE A 1 81 ? -17.969 -0.936 15.173 1.00 94.19 81 PHE A C 1
ATOM 651 O O . PHE A 1 81 ? -16.744 -0.977 15.047 1.00 94.19 81 PHE A O 1
ATOM 658 N N . THR A 1 82 ? -18.793 -1.492 14.279 1.00 94.88 82 THR A N 1
ATOM 659 C CA . THR A 1 82 ? -18.282 -2.088 13.040 1.00 94.88 82 THR A CA 1
ATOM 660 C C . THR A 1 82 ? -19.212 -1.963 11.837 1.00 94.88 82 THR A C 1
ATOM 662 O O . THR A 1 82 ? -20.424 -2.165 11.938 1.00 94.88 82 THR A O 1
ATOM 665 N N . ASP A 1 83 ? -18.620 -1.674 10.674 1.00 94.00 83 ASP A N 1
ATOM 666 C CA . ASP A 1 83 ? -19.258 -1.695 9.347 1.00 94.00 83 ASP A CA 1
ATOM 667 C C . ASP A 1 83 ? -18.936 -2.976 8.546 1.00 94.00 83 ASP A C 1
ATOM 669 O O . ASP A 1 83 ? -19.190 -3.070 7.337 1.00 94.00 83 ASP A O 1
ATOM 673 N N . VAL A 1 84 ? -18.334 -3.966 9.211 1.00 94.81 84 VAL A N 1
ATOM 674 C CA . VAL A 1 84 ? -17.929 -5.239 8.621 1.00 94.81 84 VAL A CA 1
ATOM 675 C C . VAL A 1 84 ? -18.881 -6.326 9.094 1.00 94.81 84 VAL A C 1
ATOM 677 O O . VAL A 1 84 ? -18.852 -6.722 10.257 1.00 94.81 84 VAL A O 1
ATOM 680 N N . GLU A 1 85 ? -19.702 -6.835 8.175 1.00 93.75 85 GLU A N 1
ATOM 681 C CA . GLU A 1 85 ? -20.683 -7.901 8.440 1.00 93.75 85 GLU A CA 1
ATOM 682 C C . GLU A 1 85 ? -20.028 -9.121 9.095 1.00 93.75 85 GLU A C 1
ATOM 684 O O . GLU A 1 85 ? -20.483 -9.586 10.130 1.00 93.75 85 GLU A O 1
ATOM 689 N N . LEU A 1 86 ? -18.864 -9.546 8.591 1.00 95.06 86 LEU A N 1
ATOM 690 C CA . LEU A 1 86 ? -18.136 -10.680 9.158 1.00 95.06 86 LEU A CA 1
ATOM 691 C C . LEU A 1 86 ? -17.780 -10.484 10.642 1.00 95.06 86 LEU A C 1
ATOM 693 O O . LEU A 1 86 ? -17.846 -11.433 11.416 1.00 95.06 86 LEU A O 1
ATOM 697 N N . VAL A 1 87 ? -17.405 -9.271 11.056 1.00 93.88 87 VAL A N 1
ATOM 698 C CA . VAL A 1 87 ? -17.096 -8.995 12.468 1.00 93.88 87 VAL A CA 1
ATOM 699 C C . VAL A 1 87 ? -18.377 -8.972 13.288 1.00 93.88 87 VAL A C 1
ATOM 701 O O . VAL A 1 87 ? -18.420 -9.560 14.364 1.00 93.88 87 VAL A O 1
ATOM 704 N N . ARG A 1 88 ? -19.433 -8.352 12.757 1.00 93.19 88 ARG A N 1
ATOM 705 C CA . ARG A 1 88 ? -20.755 -8.305 13.388 1.00 93.19 88 ARG A CA 1
ATOM 706 C C . ARG A 1 88 ? -21.321 -9.703 13.654 1.00 93.19 88 ARG A C 1
ATOM 708 O O . ARG A 1 88 ? -21.837 -9.937 14.740 1.00 93.19 88 ARG A O 1
ATOM 715 N N . ASP A 1 89 ? -21.168 -10.623 12.707 1.00 94.12 89 ASP A N 1
ATOM 716 C CA . ASP A 1 89 ? -21.737 -11.972 12.789 1.00 94.12 89 ASP A CA 1
ATOM 717 C C . ASP A 1 89 ? -20.937 -12.908 13.708 1.00 94.12 89 ASP A C 1
ATOM 719 O O . ASP A 1 89 ? -21.493 -13.849 14.274 1.00 94.12 89 ASP A O 1
ATOM 723 N N . ASN A 1 90 ? -19.632 -12.663 13.872 1.00 95.94 90 ASN A N 1
ATOM 724 C CA . ASN A 1 90 ? -18.735 -13.553 14.619 1.00 95.94 90 ASN A CA 1
ATOM 725 C C . ASN A 1 90 ? -18.344 -13.028 16.011 1.00 95.94 90 ASN A C 1
ATOM 727 O O . ASN A 1 90 ? -17.810 -13.789 16.823 1.00 95.94 90 ASN A O 1
ATOM 731 N N . LEU A 1 91 ? -18.617 -11.760 16.337 1.00 93.56 91 LEU A N 1
ATOM 732 C CA . LEU A 1 91 ? -18.333 -11.185 17.654 1.00 93.56 91 LEU A CA 1
ATOM 733 C C . LEU A 1 91 ? -19.452 -11.515 18.662 1.00 93.56 91 LEU A C 1
ATOM 735 O O . LEU A 1 91 ? -20.271 -10.671 19.009 1.00 93.56 91 LEU A O 1
ATOM 739 N N . ILE A 1 92 ? -19.481 -12.770 19.123 1.00 93.00 92 ILE A N 1
ATOM 740 C CA . ILE A 1 92 ? -20.562 -13.334 19.965 1.00 93.00 92 ILE A CA 1
ATOM 741 C C . ILE A 1 92 ? -20.208 -13.324 21.471 1.00 93.00 92 ILE A C 1
ATOM 743 O O . ILE A 1 92 ? -21.047 -13.585 22.335 1.00 93.00 92 ILE A O 1
ATOM 747 N N . ASP A 1 93 ? -18.953 -13.041 21.821 1.00 93.12 93 ASP A N 1
ATOM 748 C CA . ASP A 1 93 ? -18.494 -13.057 23.213 1.00 93.12 93 ASP A CA 1
ATOM 749 C C . ASP A 1 93 ? -19.163 -11.941 24.039 1.00 93.12 93 ASP A C 1
ATOM 751 O O . ASP A 1 93 ? -19.144 -10.770 23.666 1.00 93.12 93 ASP A O 1
ATOM 755 N N . LYS A 1 94 ? -19.713 -12.312 25.205 1.00 91.00 94 LYS A N 1
ATOM 756 C CA . LYS A 1 94 ? -20.475 -11.436 26.116 1.00 91.00 94 LYS A CA 1
ATOM 757 C C . LYS A 1 94 ? -19.693 -10.225 26.631 1.00 91.00 94 LYS A C 1
ATOM 759 O O . LYS A 1 94 ? -20.299 -9.306 27.173 1.00 91.00 94 LYS A O 1
ATOM 764 N N . ARG A 1 95 ? -18.361 -10.239 26.529 1.00 91.44 95 ARG A N 1
ATOM 765 C CA . ARG A 1 95 ? -17.502 -9.104 26.900 1.00 91.44 95 ARG A CA 1
ATOM 766 C C . ARG A 1 95 ? -17.653 -7.924 25.944 1.00 91.44 95 ARG A C 1
ATOM 768 O O . ARG A 1 95 ? -17.345 -6.801 26.337 1.00 91.44 95 ARG A O 1
ATOM 775 N N . PHE A 1 96 ? -18.125 -8.169 24.724 1.00 92.94 96 PHE A N 1
ATOM 776 C CA . PHE A 1 96 ? -18.292 -7.154 23.697 1.00 92.94 96 PHE A CA 1
ATOM 777 C C . PHE A 1 96 ? -19.765 -6.838 23.475 1.00 92.94 96 PHE A C 1
ATOM 779 O O . PHE A 1 96 ? -20.627 -7.715 23.487 1.00 92.94 96 PHE A O 1
ATOM 786 N N . GLN A 1 97 ? -20.039 -5.562 23.240 1.00 93.69 97 GLN A N 1
ATOM 787 C CA . GLN A 1 97 ? -21.353 -5.060 22.890 1.00 93.69 97 GLN A CA 1
ATOM 788 C C . GLN A 1 97 ? -21.253 -4.301 21.571 1.00 93.69 97 GLN A C 1
ATOM 790 O O . GLN A 1 97 ? -20.535 -3.309 21.467 1.00 93.69 97 GLN A O 1
ATOM 795 N N . LEU A 1 98 ? -21.976 -4.769 20.556 1.00 93.12 98 LEU A N 1
ATOM 796 C CA . LEU A 1 98 ? -22.036 -4.091 19.266 1.00 93.12 98 LEU A CA 1
ATOM 797 C C . LEU A 1 98 ? -22.898 -2.831 19.384 1.00 93.12 98 LEU A C 1
ATOM 799 O O . LEU A 1 98 ? -24.049 -2.899 19.819 1.00 93.12 98 LEU A O 1
ATOM 803 N N . VAL A 1 99 ? -22.339 -1.691 18.985 1.00 92.50 99 VAL A N 1
ATOM 804 C CA . VAL A 1 99 ? -23.016 -0.388 18.977 1.00 92.50 99 VAL A CA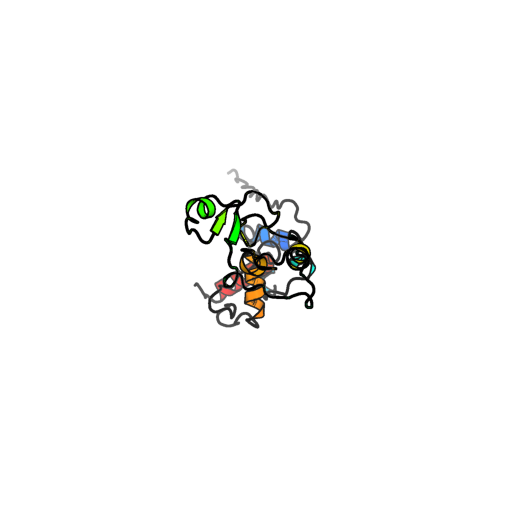 1
ATOM 805 C C . VAL A 1 99 ? -23.127 0.153 17.551 1.00 92.50 99 VAL A C 1
ATOM 807 O O . VAL A 1 99 ? -22.265 -0.087 16.705 1.00 92.50 99 VAL A O 1
ATOM 810 N N . GLU A 1 100 ? -24.211 0.876 17.267 1.00 87.38 100 GLU A N 1
ATOM 811 C CA . GLU A 1 100 ? -24.477 1.455 15.938 1.00 87.38 100 GLU A CA 1
ATOM 812 C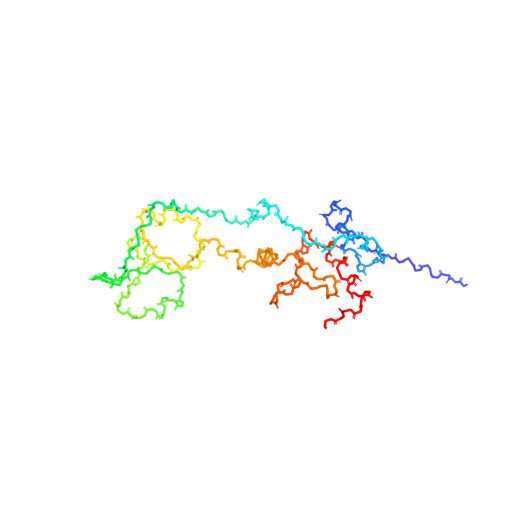 C . GLU A 1 100 ? -23.936 2.880 15.777 1.00 87.38 100 GLU A C 1
ATOM 814 O O . GLU A 1 100 ? -23.763 3.354 14.656 1.00 87.38 100 GLU A O 1
ATOM 819 N N . TYR A 1 101 ? -23.637 3.556 16.886 1.00 85.62 101 TYR A N 1
ATOM 820 C CA . TYR A 1 101 ? -23.174 4.939 16.907 1.00 85.62 101 TYR A CA 1
ATOM 821 C C . TYR A 1 101 ? -21.742 5.024 17.436 1.00 85.62 101 TYR A C 1
ATOM 823 O O . TYR A 1 101 ? -21.331 4.234 18.281 1.00 85.62 101 TYR A O 1
ATOM 831 N N . LEU A 1 102 ? -20.990 6.015 16.948 1.00 83.56 102 LEU A N 1
ATOM 832 C CA . LEU A 1 102 ? -19.615 6.289 17.388 1.00 83.56 102 LEU A CA 1
ATOM 833 C C . LEU A 1 102 ? -19.544 7.023 18.742 1.00 83.56 102 LEU A C 1
ATOM 835 O O . LEU A 1 102 ? -18.455 7.226 19.272 1.00 83.56 102 LEU A O 1
ATOM 839 N N . SER A 1 103 ? -20.684 7.436 19.303 1.00 80.69 103 SER A N 1
ATOM 840 C CA . SER A 1 103 ? -20.767 7.988 20.658 1.00 80.69 103 SER A CA 1
ATOM 841 C C . SER A 1 103 ? -20.506 6.882 21.686 1.00 80.69 103 SER A C 1
ATOM 843 O O . SER A 1 103 ? -21.206 5.871 21.668 1.00 80.69 103 SER A O 1
ATOM 845 N N . ASP A 1 104 ? -19.522 7.080 22.568 1.00 79.44 104 ASP A N 1
ATOM 846 C CA . ASP A 1 104 ? -19.125 6.153 23.645 1.00 79.44 104 ASP A CA 1
ATOM 847 C C . ASP A 1 104 ? -18.684 4.750 23.183 1.00 79.44 104 ASP A C 1
ATOM 849 O O . ASP A 1 104 ? -18.866 3.752 23.890 1.00 79.44 104 ASP A O 1
ATOM 853 N N . VAL A 1 105 ? -18.096 4.654 21.987 1.00 90.06 105 VAL A N 1
ATOM 854 C CA . VAL A 1 105 ? -17.447 3.420 21.528 1.00 90.06 105 VAL A CA 1
ATOM 855 C C . VAL A 1 105 ? -16.037 3.301 22.113 1.00 90.06 105 VAL A C 1
ATOM 857 O O . VAL A 1 105 ? -15.353 4.309 22.265 1.00 90.06 105 VAL A O 1
ATOM 860 N N . ASP A 1 106 ? -15.601 2.079 22.427 1.00 89.50 106 ASP A N 1
ATOM 861 C CA . ASP A 1 106 ? -14.237 1.776 22.881 1.00 89.50 106 ASP A CA 1
ATOM 862 C C . ASP A 1 106 ? -13.349 1.297 21.724 1.00 89.50 106 ASP A C 1
ATOM 864 O O . ASP A 1 106 ? -12.170 1.639 21.652 1.00 89.50 106 ASP A O 1
ATOM 868 N N . ILE A 1 107 ? -13.918 0.497 20.812 1.00 92.06 107 ILE A N 1
ATOM 869 C CA . ILE A 1 107 ? -13.230 -0.071 19.648 1.00 92.06 107 ILE A CA 1
ATOM 870 C C . ILE A 1 107 ? -13.991 0.269 18.364 1.00 92.06 107 ILE A C 1
ATOM 872 O O . ILE A 1 107 ? -15.155 -0.096 18.199 1.00 92.06 107 ILE A O 1
ATOM 876 N N . ILE A 1 108 ? -13.310 0.896 17.411 1.00 92.75 108 ILE A N 1
ATOM 877 C CA . ILE A 1 108 ? -13.799 1.113 16.050 1.00 92.75 108 ILE A CA 1
ATOM 878 C C . ILE A 1 108 ? -13.145 0.080 15.134 1.00 92.75 108 ILE A C 1
ATOM 880 O O . ILE A 1 108 ? -11.938 0.106 14.899 1.00 92.75 108 ILE A O 1
ATOM 884 N N . PHE A 1 109 ? -13.959 -0.810 14.571 1.00 94.50 109 PHE A N 1
ATOM 885 C CA . PHE A 1 109 ? -13.531 -1.769 13.562 1.00 94.50 109 PHE A CA 1
ATOM 886 C C . PHE A 1 109 ? -14.197 -1.457 12.222 1.00 94.50 109 PHE A C 1
ATOM 888 O O . PHE A 1 109 ? -15.332 -1.866 11.970 1.00 94.50 109 PHE A O 1
ATOM 895 N N . THR A 1 110 ? -13.501 -0.744 11.340 1.00 93.50 110 THR A N 1
ATOM 896 C CA . THR A 1 110 ? -14.058 -0.291 10.060 1.00 93.50 110 THR A CA 1
ATOM 897 C C . THR A 1 110 ? -13.145 -0.583 8.873 1.00 93.50 110 THR A C 1
ATOM 899 O O . THR A 1 110 ? -11.915 -0.588 8.980 1.00 93.50 110 THR A O 1
ATOM 902 N N . ARG A 1 111 ? -13.759 -0.812 7.707 1.00 91.25 111 ARG A N 1
ATOM 903 C CA . ARG A 1 111 ? -13.058 -0.823 6.410 1.00 91.25 111 ARG A CA 1
ATOM 904 C C . ARG A 1 111 ? -12.770 0.579 5.883 1.00 91.25 111 ARG A C 1
ATOM 906 O O . ARG A 1 111 ? -11.900 0.744 5.031 1.00 91.25 111 ARG A O 1
ATOM 913 N N . LYS A 1 112 ? -13.519 1.585 6.334 1.00 90.06 112 LYS A N 1
ATOM 914 C CA . LYS A 1 112 ? -13.344 2.968 5.899 1.00 90.06 112 LYS A CA 1
ATOM 915 C C . LYS A 1 112 ? -12.046 3.522 6.475 1.00 90.06 112 LYS A C 1
ATOM 917 O O . LYS A 1 112 ? -11.826 3.450 7.678 1.00 90.06 112 LYS A O 1
ATOM 922 N N . HIS A 1 113 ? -11.210 4.111 5.628 1.00 87.75 113 HIS A N 1
ATOM 923 C CA . HIS A 1 113 ? -9.956 4.710 6.073 1.00 87.75 113 HIS A CA 1
ATOM 924 C C . HIS A 1 113 ? -10.197 5.911 7.004 1.00 87.75 113 HIS A C 1
ATOM 926 O O . HIS A 1 113 ? -11.013 6.793 6.705 1.00 87.75 113 HIS A O 1
ATOM 932 N N . LEU A 1 114 ? -9.495 5.922 8.137 1.00 88.12 114 LEU A N 1
ATOM 933 C CA . LEU A 1 114 ? -9.547 6.966 9.153 1.00 88.12 114 LEU A CA 1
ATOM 934 C C . LEU A 1 114 ? -8.388 7.948 8.943 1.00 88.12 114 LEU A C 1
ATOM 936 O O . LEU A 1 114 ? -7.243 7.646 9.252 1.00 88.12 114 LEU A O 1
ATOM 940 N N . ASN A 1 115 ? -8.696 9.143 8.433 1.00 85.56 115 ASN A N 1
ATOM 941 C CA . ASN A 1 115 ? -7.671 10.148 8.115 1.00 85.56 115 ASN A CA 1
ATOM 942 C C . ASN A 1 115 ? -7.277 11.028 9.316 1.00 85.56 115 ASN A C 1
ATOM 944 O O . ASN A 1 115 ? -6.212 11.639 9.310 1.00 85.56 115 ASN A O 1
ATOM 948 N N . ASP A 1 116 ? -8.158 11.173 10.309 1.00 86.00 116 ASP A N 1
ATOM 949 C CA . ASP A 1 116 ? -7.990 12.124 11.414 1.00 86.00 116 ASP A CA 1
ATOM 950 C C . ASP A 1 116 ? -7.770 11.385 12.738 1.00 86.00 116 ASP A C 1
ATOM 952 O O . ASP A 1 116 ? -8.684 11.212 13.546 1.00 86.00 116 ASP A O 1
ATOM 956 N N . LEU A 1 117 ? -6.544 10.891 12.922 1.00 85.31 117 LEU A N 1
ATOM 957 C CA . LEU A 1 117 ? -6.156 10.124 14.107 1.00 85.31 117 LEU A CA 1
ATOM 958 C C . LEU A 1 117 ? -5.927 11.030 15.321 1.00 85.31 117 LEU A C 1
ATOM 960 O O . LEU A 1 117 ? -6.082 10.582 16.457 1.00 85.31 117 LEU A O 1
ATOM 964 N N . THR A 1 118 ? -5.620 12.309 15.087 1.00 83.12 118 THR A N 1
ATOM 965 C CA . THR A 1 118 ? -5.546 13.349 16.119 1.00 83.12 118 THR A CA 1
ATOM 966 C C . THR A 1 118 ? -6.854 13.422 16.903 1.00 83.12 118 THR A C 1
ATOM 968 O O . THR A 1 118 ? -6.856 13.232 18.117 1.00 83.12 118 THR A O 1
ATOM 971 N N . ASN A 1 119 ? -7.981 13.587 16.202 1.00 81.75 119 ASN A N 1
ATOM 972 C CA . ASN A 1 119 ? -9.293 13.685 16.841 1.00 81.75 119 ASN A CA 1
ATOM 973 C C . ASN A 1 119 ? -9.679 12.422 17.627 1.00 81.75 119 ASN A C 1
ATOM 975 O O . ASN A 1 119 ? -10.324 12.531 18.670 1.00 81.75 119 ASN A O 1
ATOM 979 N N . LEU A 1 120 ? -9.278 11.241 17.149 1.00 81.50 120 LEU A N 1
ATOM 980 C CA . LEU A 1 120 ? -9.549 9.967 17.822 1.00 81.50 120 LEU A CA 1
ATOM 981 C C . LEU A 1 120 ? -8.743 9.828 19.121 1.00 81.50 120 LEU A C 1
ATOM 983 O O . LEU A 1 120 ? -9.290 9.440 20.156 1.00 81.50 120 LEU A O 1
ATOM 987 N N . CYS A 1 121 ? -7.462 10.194 19.091 1.00 78.81 121 CYS A N 1
ATOM 988 C CA . CYS A 1 121 ? -6.584 10.100 20.253 1.00 78.81 121 CYS A CA 1
ATOM 989 C C . CYS A 1 121 ? -6.947 11.121 21.340 1.00 78.81 121 CYS A C 1
ATOM 991 O O . CYS A 1 121 ? -7.092 10.746 22.502 1.00 78.81 121 CYS A O 1
ATOM 993 N N . GLU A 1 122 ? -7.138 12.388 20.962 1.00 72.44 122 GLU A N 1
ATOM 994 C CA . GLU A 1 122 ? -7.292 13.496 21.913 1.00 72.44 122 GLU A CA 1
ATOM 995 C C . GLU A 1 122 ? -8.665 13.513 22.597 1.00 72.44 122 GLU A C 1
ATOM 997 O O . GLU A 1 122 ? -8.754 13.845 23.777 1.00 72.44 122 GLU A O 1
ATOM 1002 N N . ASN A 1 123 ? -9.732 13.126 21.888 1.00 65.50 123 ASN A N 1
ATOM 1003 C CA . ASN A 1 123 ? -11.098 13.276 22.403 1.00 65.50 123 ASN A CA 1
ATOM 1004 C C . ASN A 1 123 ? -11.712 11.983 22.947 1.00 65.50 123 ASN A C 1
ATOM 1006 O O . ASN A 1 123 ? -12.647 12.054 23.741 1.00 65.50 123 ASN A O 1
ATOM 1010 N N . THR A 1 124 ? -11.255 10.812 22.490 1.00 70.44 124 THR A N 1
ATOM 1011 C CA . THR A 1 124 ? -12.010 9.562 22.706 1.00 70.44 124 THR A CA 1
ATOM 1012 C C . THR A 1 124 ? -11.190 8.374 23.202 1.00 70.44 124 THR A C 1
ATOM 1014 O O . THR A 1 124 ? -11.773 7.457 23.769 1.00 70.44 124 THR A O 1
ATOM 1017 N N . GLN A 1 125 ? -9.859 8.382 23.035 1.00 75.81 125 GLN A N 1
ATOM 1018 C CA . GLN A 1 125 ? -8.960 7.288 23.455 1.00 75.81 125 GLN A CA 1
ATOM 1019 C C . GLN A 1 125 ? -9.397 5.900 22.952 1.00 75.81 125 GLN A C 1
ATOM 1021 O O . GLN A 1 125 ? -9.232 4.883 23.626 1.00 75.81 125 GLN A O 1
ATOM 1026 N N . GLN A 1 126 ? -9.963 5.875 21.746 1.00 85.38 126 GLN A N 1
ATOM 1027 C CA . GLN A 1 126 ? -10.521 4.686 21.113 1.00 85.38 126 GLN A CA 1
ATOM 1028 C C . GLN A 1 126 ? -9.448 3.812 20.472 1.00 85.38 126 GLN A C 1
ATOM 1030 O O . GLN A 1 126 ? -8.456 4.299 19.926 1.00 85.38 126 GLN A O 1
ATOM 1035 N N . PHE A 1 127 ? -9.693 2.506 20.471 1.00 88.94 127 PHE A N 1
ATOM 1036 C CA . PHE A 1 127 ? -8.900 1.543 19.720 1.00 88.94 127 PHE A CA 1
ATOM 1037 C C . PHE A 1 127 ? -9.433 1.431 18.298 1.00 88.94 127 PHE A C 1
ATOM 1039 O O . PHE A 1 127 ? -10.642 1.386 18.078 1.00 88.94 127 PHE A O 1
ATOM 1046 N N . ILE A 1 128 ? -8.529 1.347 17.328 1.00 91.38 128 ILE A N 1
ATOM 1047 C CA . ILE A 1 128 ? -8.872 1.244 15.909 1.00 91.38 128 ILE A CA 1
ATOM 1048 C C . ILE A 1 128 ? -8.166 0.051 15.270 1.00 91.38 128 ILE A C 1
ATOM 1050 O O . ILE A 1 128 ? -7.085 -0.347 15.699 1.00 91.38 128 ILE A O 1
ATOM 1054 N N . ASN A 1 129 ? -8.761 -0.509 14.220 1.00 93.62 129 ASN A N 1
ATOM 1055 C CA . ASN A 1 129 ? -8.187 -1.615 13.446 1.00 93.62 129 ASN A CA 1
ATOM 1056 C C . ASN A 1 129 ? -7.230 -1.159 12.324 1.00 93.62 129 ASN A C 1
ATOM 1058 O O . ASN A 1 129 ? -7.014 -1.915 11.380 1.00 93.62 129 ASN A O 1
ATOM 1062 N N . GLN A 1 130 ? -6.726 0.076 12.380 1.00 90.75 130 GLN A N 1
ATOM 1063 C CA . GLN A 1 130 ? -5.897 0.691 11.339 1.00 90.75 130 GLN A CA 1
ATOM 1064 C C . GLN A 1 130 ? -4.645 1.305 11.958 1.00 90.75 130 GLN A C 1
ATOM 1066 O O . GLN A 1 130 ? -4.702 1.866 13.053 1.00 90.75 130 GLN A O 1
ATOM 1071 N N . HIS A 1 131 ? -3.525 1.227 11.244 1.00 88.38 131 HIS A N 1
ATOM 1072 C CA . HIS A 1 131 ? -2.289 1.893 11.643 1.00 88.38 131 HIS A CA 1
ATOM 1073 C C . HIS A 1 131 ? -2.048 3.153 10.805 1.00 88.38 131 HIS A C 1
ATOM 1075 O O . HIS A 1 131 ? -2.330 3.144 9.603 1.00 88.38 131 HIS A O 1
ATOM 1081 N N . PRO A 1 132 ? -1.492 4.224 11.403 1.00 87.94 132 PRO A N 1
ATOM 1082 C CA . PRO A 1 132 ? -1.077 5.375 10.623 1.00 87.94 132 PRO A CA 1
ATOM 1083 C C . PRO A 1 132 ? -0.065 4.985 9.539 1.00 87.94 132 PRO A C 1
ATOM 1085 O O . PRO A 1 132 ? 0.878 4.239 9.811 1.00 87.94 132 PRO A O 1
ATOM 1088 N N . PHE A 1 133 ? -0.246 5.510 8.328 1.00 86.81 133 PHE A N 1
ATOM 1089 C CA . PHE A 1 133 ? 0.585 5.258 7.147 1.00 86.81 133 PHE A CA 1
ATOM 1090 C C . PHE A 1 133 ? 0.731 3.779 6.753 1.00 86.81 133 PHE A C 1
ATOM 1092 O O . PHE A 1 133 ? 1.717 3.389 6.125 1.00 86.81 133 PHE A O 1
ATOM 1099 N N . GLU A 1 134 ? -0.256 2.931 7.054 1.00 89.25 134 GLU A N 1
ATOM 1100 C CA . GLU A 1 134 ? -0.270 1.521 6.620 1.00 89.25 134 GLU A CA 1
ATOM 1101 C C . GLU A 1 134 ? -0.226 1.376 5.083 1.00 89.25 134 GLU A C 1
ATOM 1103 O O . GLU A 1 134 ? 0.243 0.384 4.522 1.00 89.25 134 GLU A O 1
ATOM 1108 N N . ASN A 1 135 ? -0.662 2.413 4.368 1.00 87.50 135 ASN A N 1
ATOM 1109 C CA . ASN A 1 135 ? -0.584 2.496 2.912 1.00 87.50 135 ASN A CA 1
ATOM 1110 C C . ASN A 1 135 ? 0.840 2.293 2.358 1.00 87.50 135 ASN A C 1
ATOM 1112 O O . ASN A 1 135 ? 0.994 1.825 1.231 1.00 87.50 135 ASN A O 1
ATOM 1116 N N . ILE A 1 136 ? 1.870 2.574 3.152 1.00 88.06 136 ILE A N 1
ATOM 1117 C CA . ILE A 1 136 ? 3.270 2.362 2.803 1.00 88.06 136 ILE A CA 1
ATOM 1118 C C . ILE A 1 136 ? 3.564 0.898 2.456 1.00 88.06 136 ILE A C 1
ATOM 1120 O O . ILE A 1 136 ? 4.348 0.637 1.546 1.00 88.06 136 ILE A O 1
ATOM 1124 N N . ILE A 1 137 ? 2.944 -0.046 3.165 1.00 88.44 137 ILE A N 1
ATOM 1125 C CA . ILE A 1 137 ? 3.148 -1.483 2.945 1.00 88.44 137 ILE A CA 1
ATOM 1126 C C . ILE A 1 137 ? 2.069 -2.093 2.045 1.00 88.44 137 ILE A C 1
ATOM 1128 O O . ILE A 1 137 ? 2.343 -3.044 1.316 1.00 88.44 137 ILE A O 1
ATOM 1132 N N . ASN A 1 138 ? 0.860 -1.525 2.052 1.00 88.44 138 ASN A N 1
ATOM 1133 C CA . ASN A 1 138 ? -0.280 -2.062 1.306 1.00 88.44 138 ASN A CA 1
ATOM 1134 C C . ASN A 1 138 ? -0.335 -1.585 -0.155 1.00 88.44 138 ASN A C 1
ATOM 1136 O O . ASN A 1 138 ? -0.964 -2.236 -0.993 1.00 88.44 138 ASN A O 1
ATOM 1140 N N . ILE A 1 139 ? 0.315 -0.466 -0.492 1.00 89.25 139 ILE A N 1
ATOM 1141 C CA . ILE A 1 139 ? 0.399 0.020 -1.872 1.00 89.25 139 ILE A CA 1
ATOM 1142 C C . ILE A 1 139 ? 1.721 -0.441 -2.496 1.00 89.25 139 ILE A C 1
ATOM 1144 O O . ILE A 1 139 ? 2.805 -0.161 -1.991 1.00 89.25 139 ILE A O 1
ATOM 1148 N N . LYS A 1 140 ? 1.622 -1.137 -3.635 1.00 90.31 140 LYS A N 1
ATOM 1149 C CA . LYS A 1 140 ? 2.747 -1.810 -4.308 1.00 90.31 140 LYS A CA 1
ATOM 1150 C C . LYS A 1 140 ? 3.933 -0.896 -4.614 1.00 90.31 140 LYS A C 1
ATOM 1152 O O . LYS A 1 140 ? 5.076 -1.315 -4.469 1.00 90.31 140 LYS A O 1
ATOM 1157 N N . ASP A 1 141 ? 3.666 0.322 -5.073 1.00 88.75 141 ASP A N 1
ATOM 1158 C CA . ASP A 1 141 ? 4.713 1.267 -5.458 1.00 88.75 141 ASP A CA 1
ATOM 1159 C C . ASP A 1 141 ? 5.474 1.801 -4.234 1.00 88.75 141 ASP A C 1
ATOM 1161 O O . ASP A 1 141 ? 6.702 1.857 -4.254 1.00 88.75 141 ASP A O 1
ATOM 1165 N N . LEU A 1 142 ? 4.766 2.118 -3.146 1.00 89.31 142 LEU A N 1
ATOM 1166 C CA . LEU A 1 142 ? 5.363 2.527 -1.877 1.00 89.31 142 LEU A CA 1
ATOM 1167 C C . LEU A 1 142 ? 6.158 1.394 -1.234 1.00 89.31 142 LEU A C 1
ATOM 1169 O O . LEU A 1 142 ? 7.288 1.624 -0.801 1.00 89.31 142 LEU A O 1
ATOM 1173 N N . LEU A 1 143 ? 5.607 0.177 -1.245 1.00 89.75 143 LEU A N 1
ATOM 1174 C CA . LEU A 1 143 ? 6.291 -1.006 -0.740 1.00 89.75 143 LEU A CA 1
ATOM 1175 C C . LEU A 1 143 ? 7.620 -1.198 -1.474 1.00 89.75 143 LEU A C 1
ATOM 1177 O O . LEU A 1 143 ? 8.662 -1.310 -0.833 1.00 89.75 143 LEU A O 1
ATOM 1181 N N . ALA A 1 144 ? 7.601 -1.150 -2.811 1.00 88.44 144 ALA A N 1
ATOM 1182 C CA . ALA A 1 144 ? 8.810 -1.252 -3.619 1.00 88.44 144 ALA A CA 1
ATOM 1183 C C . ALA A 1 144 ? 9.830 -0.159 -3.258 1.00 88.44 144 ALA A C 1
ATOM 1185 O O . ALA A 1 144 ? 11.000 -0.466 -3.041 1.00 88.44 144 ALA A O 1
ATOM 1186 N N . ILE A 1 145 ? 9.403 1.101 -3.109 1.00 87.62 145 ILE A N 1
ATOM 1187 C CA . ILE A 1 145 ? 10.296 2.199 -2.707 1.00 87.62 145 ILE A CA 1
ATOM 1188 C C . ILE A 1 145 ? 10.937 1.944 -1.335 1.00 87.62 145 ILE A C 1
ATOM 1190 O O . ILE A 1 145 ? 12.143 2.141 -1.185 1.00 87.62 145 ILE A O 1
ATOM 1194 N N . ILE A 1 146 ? 10.176 1.484 -0.340 1.00 87.31 146 ILE A N 1
ATOM 1195 C CA . ILE A 1 146 ? 10.723 1.217 0.998 1.00 87.31 146 ILE A CA 1
ATOM 1196 C C . ILE A 1 146 ? 11.660 0.013 1.004 1.00 87.31 146 ILE A C 1
ATOM 1198 O O . ILE A 1 146 ? 12.728 0.085 1.609 1.00 87.31 146 ILE A O 1
ATOM 1202 N N . CYS A 1 147 ? 11.318 -1.065 0.302 1.00 86.00 147 CYS A N 1
ATOM 1203 C CA . CYS A 1 147 ? 12.196 -2.225 0.171 1.00 86.00 147 CYS A CA 1
ATOM 1204 C C . CYS A 1 147 ? 13.533 -1.868 -0.488 1.00 86.00 147 CYS A C 1
ATOM 1206 O O . CYS A 1 147 ? 14.555 -2.460 -0.157 1.00 86.00 147 CYS A O 1
ATOM 1208 N N . ARG A 1 148 ? 13.553 -0.866 -1.375 1.00 83.00 148 ARG A N 1
ATOM 1209 C CA . ARG A 1 148 ? 14.794 -0.325 -1.948 1.00 83.00 148 ARG A CA 1
ATOM 1210 C C . ARG A 1 148 ? 15.623 0.444 -0.918 1.00 83.00 148 ARG A C 1
ATOM 1212 O O . ARG A 1 148 ? 16.840 0.343 -0.933 1.00 83.00 148 ARG A O 1
ATOM 1219 N N . ARG A 1 149 ? 15.008 1.156 0.032 1.00 81.94 149 ARG A N 1
ATOM 1220 C CA . ARG A 1 149 ? 15.754 1.901 1.071 1.00 81.94 149 ARG A CA 1
ATOM 1221 C C . ARG A 1 149 ? 16.578 1.005 1.993 1.00 81.94 149 ARG A C 1
ATOM 1223 O O . ARG A 1 149 ? 17.586 1.454 2.525 1.00 81.94 149 ARG A O 1
ATOM 1230 N N . THR A 1 150 ? 16.173 -0.247 2.186 1.00 76.25 150 THR A N 1
ATOM 1231 C CA . THR A 1 150 ? 16.923 -1.203 3.019 1.00 76.25 150 THR A CA 1
ATOM 1232 C C . THR A 1 150 ? 18.102 -1.843 2.281 1.00 76.25 150 THR A C 1
ATOM 1234 O O . THR A 1 150 ? 18.857 -2.603 2.880 1.00 76.25 150 THR A O 1
ATOM 1237 N N . SER A 1 151 ? 18.251 -1.565 0.983 1.00 67.31 151 SER A N 1
ATOM 1238 C CA . SER A 1 151 ? 19.067 -2.320 0.037 1.00 67.31 151 SER A CA 1
ATOM 1239 C C . SER A 1 151 ? 19.813 -1.360 -0.891 1.00 67.31 151 SER A C 1
ATOM 1241 O O . SER A 1 151 ? 19.251 -0.826 -1.838 1.00 67.31 151 SER A O 1
ATOM 1243 N N . SER A 1 152 ? 21.096 -1.123 -0.625 1.00 60.53 152 SER A N 1
ATOM 1244 C CA . SER A 1 152 ? 21.844 0.034 -1.144 1.00 60.53 152 SER A CA 1
ATOM 1245 C C . SER A 1 152 ? 22.102 0.071 -2.659 1.00 60.53 152 SER A C 1
ATOM 1247 O O . SER A 1 152 ? 22.75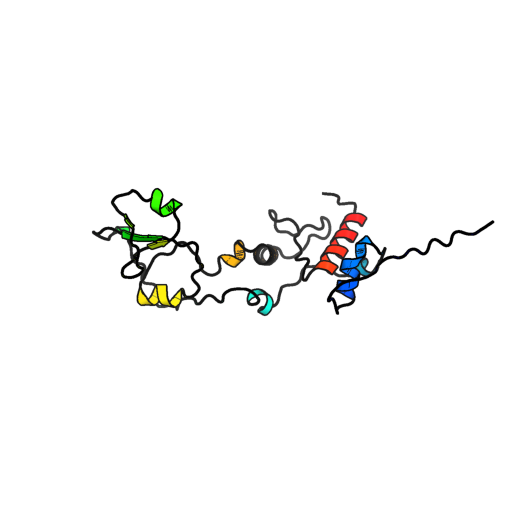2 1.005 -3.127 1.00 60.53 152 SER A O 1
ATOM 1249 N N . SER A 1 153 ? 21.717 -0.940 -3.44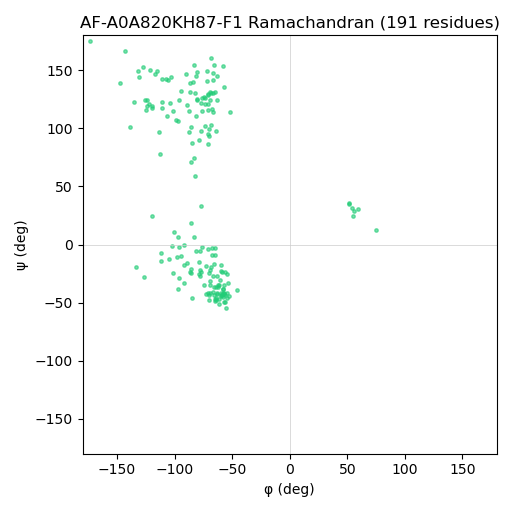3 1.00 65.56 153 SER A N 1
ATOM 1250 C CA . SER A 1 153 ? 21.948 -0.977 -4.899 1.00 65.56 153 SER A CA 1
ATOM 1251 C C . SER A 1 153 ? 21.266 -2.172 -5.581 1.00 65.56 153 SER A C 1
ATOM 1253 O O . SER A 1 153 ? 20.679 -3.042 -4.942 1.00 65.56 153 SER A O 1
ATOM 1255 N N . ILE A 1 154 ? 21.348 -2.204 -6.908 1.00 70.69 154 ILE A N 1
ATOM 1256 C CA . ILE A 1 154 ? 21.221 -3.435 -7.688 1.00 70.69 154 ILE A CA 1
ATOM 1257 C C . ILE A 1 154 ? 22.622 -4.055 -7.756 1.00 70.69 154 ILE A C 1
ATOM 1259 O O . ILE A 1 154 ? 23.586 -3.346 -8.056 1.00 70.69 154 ILE A O 1
ATOM 1263 N N . ASP A 1 155 ? 22.741 -5.348 -7.468 1.00 71.38 155 ASP A N 1
ATOM 1264 C CA . ASP A 1 155 ? 23.977 -6.091 -7.697 1.00 71.38 155 ASP A CA 1
ATOM 1265 C C . ASP A 1 155 ? 24.284 -6.104 -9.201 1.00 71.38 155 ASP A C 1
ATOM 1267 O O . ASP A 1 155 ? 23.451 -6.494 -10.016 1.00 71.38 155 ASP A O 1
ATOM 1271 N N . LYS A 1 156 ? 25.479 -5.645 -9.577 1.00 71.94 156 LYS A N 1
ATOM 1272 C CA . LYS A 1 156 ? 25.882 -5.489 -10.980 1.00 71.94 156 LYS A CA 1
ATOM 1273 C C . LYS A 1 156 ? 26.089 -6.824 -11.692 1.00 71.94 156 LYS A C 1
ATOM 1275 O O . LYS A 1 156 ? 25.992 -6.850 -12.914 1.00 71.94 156 LYS A O 1
ATOM 1280 N N . GLU A 1 157 ? 26.383 -7.897 -10.960 1.00 70.00 157 GLU A N 1
ATOM 1281 C CA . GLU A 1 157 ? 26.619 -9.219 -11.550 1.00 70.00 157 GLU A CA 1
ATOM 1282 C C . GLU A 1 157 ? 25.310 -9.972 -11.774 1.00 70.00 157 GLU A C 1
ATOM 1284 O O . GLU A 1 157 ? 25.083 -10.511 -12.853 1.00 70.00 157 GLU A O 1
ATOM 1289 N N . THR A 1 158 ? 24.423 -9.979 -10.778 1.00 71.44 158 THR A N 1
ATOM 1290 C CA . THR A 1 158 ? 23.136 -10.689 -10.862 1.00 71.44 158 THR A CA 1
ATOM 1291 C C . THR A 1 158 ? 22.008 -9.835 -11.443 1.00 71.44 158 THR A C 1
ATOM 1293 O O . THR A 1 158 ? 20.965 -10.367 -11.830 1.00 71.44 158 THR A O 1
ATOM 1296 N N . LEU A 1 159 ? 22.194 -8.511 -11.502 1.00 73.69 159 LEU A N 1
ATOM 1297 C CA . LEU A 1 159 ? 21.161 -7.524 -11.822 1.00 73.69 159 LEU A CA 1
ATOM 1298 C C . LEU A 1 159 ? 19.931 -7.666 -10.907 1.00 73.69 159 LEU A C 1
ATOM 1300 O O . LEU A 1 159 ? 18.800 -7.395 -11.308 1.00 73.69 159 LEU A O 1
ATOM 1304 N N . GLN A 1 160 ? 20.121 -8.091 -9.658 1.00 74.06 160 GLN A N 1
ATOM 1305 C CA . GLN A 1 160 ? 19.052 -8.206 -8.664 1.00 74.06 160 GLN A CA 1
ATOM 1306 C C . GLN A 1 160 ? 19.140 -7.084 -7.630 1.00 74.06 160 GLN A C 1
ATOM 1308 O O . GLN A 1 160 ? 20.224 -6.676 -7.218 1.00 74.06 160 GLN A O 1
ATOM 1313 N N . SER A 1 161 ? 17.993 -6.560 -7.200 1.00 71.50 161 SER A N 1
ATOM 1314 C CA . SER A 1 161 ? 17.934 -5.691 -6.024 1.00 71.50 161 SER A CA 1
ATOM 1315 C C . SER A 1 161 ? 18.286 -6.480 -4.761 1.00 71.50 161 SER A C 1
ATOM 1317 O O . SER A 1 161 ? 17.817 -7.605 -4.610 1.00 71.50 161 SER A O 1
ATOM 1319 N N . TYR A 1 162 ? 19.019 -5.884 -3.810 1.00 66.81 162 TYR A N 1
ATOM 1320 C CA . TYR A 1 162 ? 19.413 -6.575 -2.562 1.00 66.81 162 TYR A CA 1
ATOM 1321 C C . TYR A 1 162 ? 18.248 -6.964 -1.629 1.00 66.81 162 TYR A C 1
ATOM 1323 O O . TYR A 1 162 ? 18.472 -7.620 -0.608 1.00 66.81 162 TYR A O 1
ATOM 1331 N N . SER A 1 163 ? 17.001 -6.611 -1.957 1.00 72.50 163 SER A N 1
ATOM 1332 C CA . SER A 1 163 ? 15.848 -7.100 -1.207 1.00 72.50 163 SER A CA 1
ATOM 1333 C C . SER A 1 163 ? 15.659 -8.595 -1.482 1.00 72.50 163 SER A C 1
ATOM 1335 O O . SER A 1 163 ? 15.097 -8.982 -2.498 1.00 72.50 163 SER A O 1
ATOM 1337 N N . LEU A 1 164 ? 16.131 -9.444 -0.564 1.00 73.25 164 LEU A N 1
ATOM 1338 C CA . LEU A 1 164 ? 16.184 -10.906 -0.738 1.00 73.25 164 LEU A CA 1
ATOM 1339 C C . LEU A 1 164 ? 14.832 -11.566 -1.054 1.00 73.25 164 LEU A C 1
ATOM 1341 O O . LEU A 1 164 ? 14.796 -12.666 -1.596 1.00 73.25 164 LEU A O 1
ATOM 1345 N N . TRP A 1 165 ? 13.725 -10.927 -0.680 1.00 83.81 165 TRP A N 1
ATOM 1346 C CA . TRP A 1 165 ? 12.376 -11.469 -0.834 1.00 83.81 165 TRP A CA 1
ATOM 1347 C C . TRP A 1 165 ? 11.533 -10.720 -1.872 1.00 83.81 165 TRP A C 1
ATOM 1349 O O . TRP A 1 165 ? 10.490 -11.234 -2.277 1.00 83.81 165 TRP A O 1
ATOM 1359 N N . LEU A 1 166 ? 11.959 -9.526 -2.304 1.00 85.38 166 LEU A N 1
ATOM 1360 C CA . LEU A 1 166 ? 11.249 -8.727 -3.299 1.00 85.38 166 LEU A CA 1
ATOM 1361 C C . LEU A 1 166 ? 12.068 -8.677 -4.597 1.00 85.38 166 LEU A C 1
ATOM 1363 O O . LEU A 1 166 ? 13.159 -8.107 -4.601 1.00 85.38 166 LEU A O 1
ATOM 1367 N N . PRO A 1 167 ? 11.545 -9.209 -5.716 1.00 87.12 167 PRO A N 1
ATOM 1368 C CA . PRO A 1 167 ? 12.203 -9.084 -7.010 1.00 87.12 167 PRO A CA 1
ATOM 1369 C C . PRO A 1 167 ? 12.425 -7.621 -7.408 1.00 87.12 167 PRO A C 1
ATOM 1371 O O . PRO A 1 167 ? 11.640 -6.743 -7.033 1.00 87.12 167 PRO A O 1
ATOM 1374 N N . THR A 1 168 ? 13.436 -7.367 -8.242 1.00 87.75 168 THR A N 1
ATOM 1375 C CA . THR A 1 168 ? 13.680 -6.037 -8.819 1.00 87.75 168 THR A CA 1
ATOM 1376 C C . THR A 1 168 ? 12.397 -5.508 -9.467 1.00 87.75 168 THR A C 1
ATOM 1378 O O . THR A 1 168 ? 11.898 -6.077 -10.437 1.00 87.75 168 THR A O 1
ATOM 1381 N N . THR A 1 169 ? 11.840 -4.431 -8.911 1.00 89.25 169 THR A N 1
ATOM 1382 C CA . THR A 1 169 ? 10.493 -3.942 -9.242 1.00 89.25 169 THR A CA 1
ATOM 1383 C C . THR A 1 169 ? 10.555 -2.497 -9.702 1.00 89.25 169 THR A C 1
ATOM 1385 O O . THR A 1 169 ? 11.028 -1.660 -8.940 1.00 89.25 169 THR A O 1
ATOM 1388 N N . PHE A 1 170 ? 10.036 -2.199 -10.896 1.00 90.19 170 PHE A N 1
ATOM 1389 C CA . PHE A 1 170 ? 9.971 -0.850 -11.472 1.00 90.19 170 PHE A CA 1
ATOM 1390 C C . PHE A 1 170 ? 8.527 -0.333 -11.545 1.00 90.19 170 PHE A C 1
ATOM 1392 O O . PHE A 1 170 ? 7.603 -1.083 -11.873 1.00 90.19 170 PHE A O 1
ATOM 1399 N N . ASN A 1 171 ? 8.320 0.961 -11.295 1.00 90.62 171 ASN A N 1
ATOM 1400 C CA . ASN A 1 171 ? 7.043 1.632 -11.535 1.00 90.62 171 ASN A CA 1
ATOM 1401 C C . ASN A 1 171 ? 6.959 2.121 -12.987 1.00 90.62 171 ASN A C 1
ATOM 1403 O O . ASN A 1 171 ? 7.449 3.196 -13.306 1.00 90.62 171 ASN A O 1
ATOM 1407 N N . LEU A 1 172 ? 6.249 1.403 -13.855 1.00 90.44 172 LEU A N 1
ATOM 1408 C CA . LEU A 1 172 ? 6.170 1.715 -15.292 1.00 90.44 172 LEU A CA 1
ATOM 1409 C C . LEU A 1 172 ? 5.489 3.053 -15.647 1.00 90.44 172 LEU A C 1
ATOM 1411 O O . LEU A 1 172 ? 5.526 3.465 -16.803 1.00 90.44 172 LEU A O 1
ATOM 1415 N N . ASN A 1 173 ? 4.867 3.749 -14.692 1.00 86.69 173 ASN A N 1
ATOM 1416 C CA . ASN A 1 173 ? 4.374 5.107 -14.940 1.00 86.69 173 ASN A CA 1
ATOM 1417 C C . ASN A 1 173 ? 5.493 6.158 -14.887 1.00 86.69 173 ASN A C 1
ATOM 1419 O O . ASN A 1 173 ? 5.345 7.212 -15.499 1.00 86.69 173 ASN A O 1
ATOM 1423 N N . HIS A 1 174 ? 6.582 5.881 -14.163 1.00 85.12 174 HIS A N 1
ATOM 1424 C CA . HIS A 1 174 ? 7.659 6.843 -13.895 1.00 85.12 174 HIS A CA 1
ATOM 1425 C C . HIS A 1 174 ? 9.052 6.323 -14.279 1.00 85.12 174 HIS A C 1
ATOM 1427 O O . HIS A 1 174 ? 9.912 7.122 -14.609 1.00 85.12 174 HIS A O 1
ATOM 1433 N N . GLU A 1 175 ? 9.256 5.006 -14.253 1.00 90.06 175 GLU A N 1
ATOM 1434 C CA . GLU A 1 175 ? 10.547 4.314 -14.380 1.00 90.06 175 GLU A CA 1
ATOM 1435 C C . GLU A 1 175 ? 10.570 3.372 -15.610 1.00 90.06 175 GLU A C 1
ATOM 1437 O O . GLU A 1 175 ? 11.243 2.339 -15.624 1.00 90.06 175 GLU A O 1
ATOM 1442 N N . LEU A 1 176 ? 9.741 3.646 -16.627 1.00 91.19 176 LEU A N 1
ATOM 1443 C CA . LEU A 1 176 ? 9.653 2.805 -17.828 1.00 91.19 176 LEU A CA 1
ATOM 1444 C C . LEU A 1 176 ? 10.959 2.782 -18.650 1.00 91.19 176 LEU A C 1
ATOM 1446 O O . LEU A 1 176 ? 11.359 1.689 -19.052 1.00 91.19 176 LEU A O 1
ATOM 1450 N N . PRO A 1 177 ? 11.633 3.919 -18.927 1.00 90.88 177 PRO A N 1
ATOM 1451 C CA . PRO A 1 177 ? 12.929 3.904 -19.614 1.00 90.88 177 PRO A CA 1
ATOM 1452 C C . PRO A 1 177 ? 13.989 3.065 -18.881 1.00 90.88 177 PRO A C 1
ATOM 1454 O O . PRO A 1 177 ? 14.714 2.294 -19.506 1.00 90.88 177 PRO A O 1
ATOM 1457 N N . GLU A 1 178 ? 14.043 3.172 -17.555 1.00 91.00 178 GLU A N 1
ATOM 1458 C CA . GLU A 1 178 ? 14.968 2.444 -16.687 1.00 91.00 178 GLU A CA 1
ATOM 1459 C C . GLU A 1 178 ? 14.675 0.944 -16.702 1.00 91.00 178 GLU A C 1
ATOM 1461 O O . GLU A 1 178 ? 15.601 0.140 -16.793 1.00 91.00 178 GLU A O 1
ATOM 1466 N N . PHE A 1 179 ? 13.394 0.561 -16.678 1.00 91.69 179 PHE A N 1
ATOM 1467 C CA . PHE A 1 179 ? 12.976 -0.832 -16.826 1.00 91.69 179 PHE A CA 1
ATOM 1468 C C . PHE A 1 179 ? 13.420 -1.430 -18.167 1.00 91.69 179 PHE A C 1
ATOM 1470 O O . PHE A 1 179 ? 13.908 -2.559 -18.203 1.00 91.69 179 PHE A O 1
ATOM 1477 N N . ILE A 1 180 ? 13.271 -0.689 -19.267 1.00 91.31 180 ILE A N 1
ATOM 1478 C CA . ILE A 1 180 ? 13.681 -1.160 -20.597 1.00 91.31 180 ILE A CA 1
ATOM 1479 C C . ILE A 1 180 ? 15.197 -1.335 -20.652 1.00 91.31 180 ILE A C 1
ATOM 1481 O O . ILE A 1 180 ? 15.672 -2.388 -21.073 1.00 91.31 180 ILE A O 1
ATOM 1485 N N . SER A 1 181 ? 15.952 -0.347 -20.162 1.00 90.50 181 SER A N 1
ATOM 1486 C CA . SER A 1 181 ? 17.409 -0.455 -20.049 1.00 90.50 181 SER A CA 1
ATOM 1487 C C . SER A 1 181 ? 17.813 -1.682 -19.228 1.00 90.50 181 SER A C 1
ATOM 1489 O O . SER A 1 181 ? 18.609 -2.502 -19.687 1.00 90.50 181 SER A O 1
ATOM 1491 N N . TYR A 1 182 ? 17.211 -1.872 -18.050 1.00 90.06 182 TYR A N 1
ATOM 1492 C CA . TYR A 1 182 ? 17.434 -3.042 -17.202 1.00 90.06 182 TYR A CA 1
ATOM 1493 C C . TYR A 1 182 ? 17.178 -4.359 -17.947 1.00 90.06 182 TYR A C 1
ATOM 1495 O O . TYR A 1 182 ? 17.979 -5.293 -17.870 1.00 90.06 182 TYR A O 1
ATOM 1503 N N . PHE A 1 183 ? 16.070 -4.429 -18.684 1.00 89.31 183 PHE A N 1
ATOM 1504 C CA . PHE A 1 183 ? 15.677 -5.608 -19.442 1.00 89.31 183 PHE A CA 1
ATOM 1505 C C . PHE A 1 183 ? 16.677 -5.931 -20.564 1.00 89.31 183 PHE A C 1
ATOM 1507 O O . PHE A 1 183 ? 17.138 -7.069 -20.644 1.00 89.31 183 PHE A O 1
ATOM 1514 N N . HIS A 1 184 ? 17.085 -4.939 -21.364 1.00 88.25 184 HIS A N 1
ATOM 1515 C CA . HIS A 1 184 ? 18.092 -5.117 -22.420 1.00 88.25 184 HIS A CA 1
ATOM 1516 C C . HIS A 1 184 ? 19.439 -5.592 -21.858 1.00 88.25 184 HIS A C 1
ATOM 1518 O O . HIS A 1 184 ? 20.071 -6.490 -22.416 1.00 88.25 184 HIS A O 1
ATOM 1524 N N . HIS A 1 185 ? 19.879 -5.027 -20.729 1.00 87.25 185 HIS A N 1
ATOM 1525 C CA . HIS A 1 185 ? 21.116 -5.457 -20.075 1.00 87.25 185 HIS A CA 1
ATOM 1526 C C . HIS A 1 185 ? 21.027 -6.912 -19.602 1.00 87.25 185 HIS A C 1
ATOM 1528 O O . HIS A 1 185 ? 21.960 -7.682 -19.822 1.00 87.25 185 HIS A O 1
ATOM 1534 N N . ARG A 1 186 ? 19.896 -7.325 -19.017 1.00 86.25 186 ARG A N 1
ATOM 1535 C CA . ARG A 1 186 ? 19.684 -8.723 -18.612 1.00 86.25 186 ARG A CA 1
ATOM 1536 C C . ARG A 1 186 ? 19.686 -9.697 -19.780 1.00 86.25 186 ARG A C 1
ATOM 1538 O O . ARG A 1 186 ? 20.272 -10.772 -19.655 1.00 86.25 186 ARG A O 1
ATOM 1545 N N . GLU A 1 187 ? 19.055 -9.322 -20.890 1.00 85.31 187 GLU A N 1
ATOM 1546 C CA . GLU A 1 187 ? 19.040 -10.124 -22.114 1.00 85.31 187 GLU A CA 1
ATOM 1547 C C . GLU A 1 187 ? 20.464 -10.321 -22.655 1.00 85.31 187 GLU A C 1
ATOM 1549 O O . GLU A 1 187 ? 20.880 -11.453 -22.906 1.00 85.31 187 GLU A O 1
ATOM 1554 N N . LYS A 1 188 ? 21.256 -9.243 -22.733 1.00 84.50 188 LYS A N 1
ATOM 1555 C CA . LYS A 1 188 ? 22.661 -9.284 -23.177 1.00 84.50 188 LYS A CA 1
ATOM 1556 C C . LYS A 1 188 ? 23.563 -10.100 -22.253 1.00 84.50 188 LYS A C 1
ATOM 1558 O O . LYS A 1 188 ? 24.459 -10.791 -22.732 1.00 84.50 188 LYS A O 1
ATOM 1563 N N . SER A 1 189 ? 23.327 -10.044 -20.944 1.00 80.19 189 SER A N 1
ATOM 1564 C CA . SER A 1 189 ? 24.069 -10.834 -19.956 1.00 80.19 189 SER A CA 1
ATOM 1565 C C . SER A 1 189 ? 23.649 -12.311 -19.911 1.00 80.19 189 SER A C 1
ATOM 1567 O O . SER A 1 189 ? 24.240 -13.072 -19.149 1.00 80.19 189 SER A O 1
ATOM 1569 N N . ALA A 1 190 ? 22.652 -12.732 -20.704 1.00 72.31 190 ALA A N 1
ATOM 1570 C CA . ALA A 1 190 ? 22.070 -14.079 -20.699 1.00 72.31 190 ALA A CA 1
ATOM 1571 C C . ALA A 1 190 ? 21.567 -14.541 -19.313 1.00 72.31 190 ALA A C 1
ATOM 1573 O O . ALA A 1 190 ? 21.450 -15.740 -19.049 1.00 72.31 190 ALA A O 1
ATOM 1574 N N . ILE A 1 191 ? 21.234 -13.594 -18.427 1.00 64.25 191 ILE A N 1
ATOM 1575 C CA . ILE A 1 191 ? 20.690 -13.862 -17.088 1.00 64.25 191 ILE A CA 1
ATOM 1576 C C . ILE A 1 191 ? 19.172 -14.024 -17.219 1.00 64.25 191 ILE A C 1
ATOM 1578 O O . ILE A 1 191 ? 18.375 -13.159 -16.826 1.00 64.25 191 ILE A O 1
ATOM 1582 N N . PHE A 1 192 ? 18.768 -15.143 -17.817 1.00 55.59 192 PHE A N 1
ATOM 158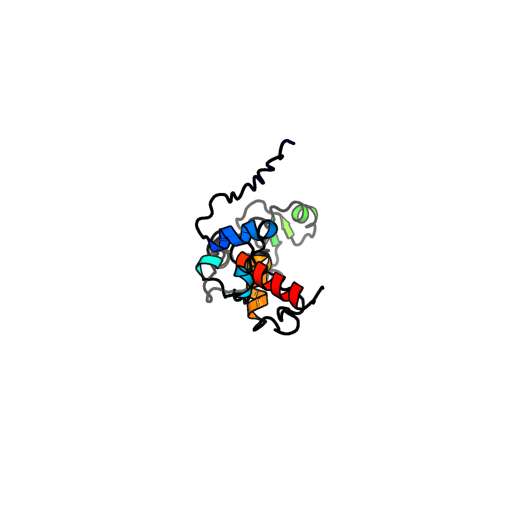3 C CA . PHE A 1 192 ? 17.382 -15.596 -17.786 1.00 55.59 192 PHE A CA 1
ATOM 1584 C C . PHE A 1 192 ? 17.092 -16.165 -16.392 1.00 55.59 192 PHE A C 1
ATOM 1586 O O . PHE A 1 192 ? 17.868 -16.964 -15.873 1.00 55.59 192 PHE A O 1
ATOM 1593 N N . SER A 1 193 ? 16.026 -15.661 -15.764 1.00 50.94 193 SER A N 1
ATOM 1594 C CA . SER A 1 193 ? 15.545 -16.095 -14.444 1.00 50.94 193 SER A CA 1
ATOM 1595 C C . SER A 1 193 ? 15.118 -17.554 -14.435 1.00 50.94 193 SER A C 1
ATOM 1597 O O . SER A 1 193 ? 14.374 -17.906 -15.381 1.00 50.94 193 SER A O 1
#

Nearest PDB structures (foldseek):
  3lls-assembly1_A  TM=3.615E-01  e=3.309E+00  Mycobacterium tuberculosis H37Ra
  7yh5-assembly2_D  TM=3.852E-01  e=6.196E+00  Mycobacterium tuberculosis
  5ggi-assembly1_A  TM=2.304E-01  e=6.196E+00  Homo sapiens

Mean predicted aligned error: 10.44 Å

Organism: NCBI:txid392030

Solvent-accessible surface area (backbone atoms only — not comparable to full-atom values): 12475 Å² total; per-residue (Å²): 137,83,80,80,79,78,76,82,80,75,82,88,74,71,81,97,60,86,54,64,66,63,45,49,50,76,41,44,95,82,42,97,64,74,75,37,76,79,47,73,47,72,85,74,88,78,55,75,63,63,72,55,58,96,50,84,77,67,41,75,54,68,92,85,68,80,73,88,77,66,73,87,75,50,96,61,68,44,30,32,29,64,82,40,65,72,57,67,76,65,64,74,55,84,61,50,39,85,40,97,51,83,76,88,39,44,32,44,42,59,87,69,84,80,44,59,43,29,64,41,49,77,74,62,67,49,44,63,82,71,61,90,73,49,58,44,70,74,34,69,69,46,28,48,56,53,51,45,73,79,21,98,49,62,42,85,87,79,68,37,38,62,34,90,87,49,76,74,73,70,54,68,92,82,35,38,54,29,46,50,16,44,49,54,53,35,61,75,68,67,63,77,130

InterPro domains:
  IPR004344 Tubulin-tyrosine ligase/Tubulin polyglutamylase [PF03133] (120-189)
  IPR004344 Tubulin-tyrosine ligase/Tubulin polyglutamylase [PS51221] (72-193)
  IPR027749 Tubulin--tyrosine ligase-like protein 12 [PTHR46088] (8-189)

Sequence (193 aa):
MNAIHIKLVTVNYVCRTQDELIRCSKLVSWTVDDLFDNIVYQQAESSQQYFNTGRASEKLPSSETYSMVDLTKLNRTINVFTDVELVRDNLIDKRFQLVEYLSDVDIIFTRKHLNDLTNLCENTQQFINQHPFENIINIKDLLAIICRRTSSSIDKETLQSYSLWLPTTFNLNHELPEFISYFHHREKSAIFS